Protein AF-M5BY09-F1 (afdb_monomer)

pLDDT: mean 77.98, std 22.62, range [31.11, 98.69]

Mean predicted aligned error: 14.7 Å

Organism: Thanatephorus cucumeris (strain AG1-IB / isolate 7/3/14) (NCBI:txid1108050)

Solvent-accessible surface area (backbone atoms only — not comparable to full-atom values): 16656 Å² total; per-residue (Å²): 132,62,50,70,50,80,45,70,55,70,49,70,45,96,88,66,53,72,44,70,52,94,62,71,46,76,49,60,74,53,75,84,47,70,49,70,59,79,53,77,88,23,33,33,96,58,65,48,65,62,33,48,25,41,36,30,42,46,90,91,46,27,32,39,36,52,62,81,47,34,84,64,46,60,51,42,36,29,39,60,40,47,76,51,67,80,39,71,65,81,53,58,68,46,25,57,54,35,24,34,34,35,38,76,88,45,42,35,59,76,61,46,68,53,63,65,85,56,66,60,80,84,71,39,60,63,34,73,43,50,34,41,28,27,70,55,94,61,61,45,72,60,54,39,54,70,64,62,67,57,58,77,72,49,67,73,45,27,31,34,37,39,29,38,16,83,54,61,49,72,40,37,56,70,80,54,50,80,83,68,62,91,93,56,82,77,76,80,81,74,74,58,85,79,51,53,72,66,58,41,50,50,56,50,45,68,74,67,50,82,79,76,72,75,74,78,75,78,77,77,80,74,82,75,84,76,86,84,84,84,89,82,92,81,89,89,80,92,80,88,82,90,81,91,89,85,79,90,86,78,84,84,85,82,80,88,73,91,86,90,84,90,134

Sequence (263 aa):
MAGSFKGILQKRSENGVEFSFDSSFEVSNVQVIKNKRLDSKYLDLSYSDDMYFYLYGTPEQQHIEHILVASKNVQLSSDQVSLDLTEGSISAEDLAQGVIVRMDRLRESVVLPVLPPHTPAFFSAGSEQKITVFRDPHAPERYGPGLTEAYASASAIASGTIKLGSMVYTDSVDLNTNPLPKGVERPKKRDVSRMSLAERLDAARANFGPQQRPPPKPLAKKSRVVDIEHHALMAPIVKTGFNVFLFAMVGLIALASVAYLPF

Secondary structure (DSSP, 8-state):
--EEEEE--EEE-TTS-EEE-SS-EEEEEE--S-----SGGGSBSS--SEEEEEEEE-SSSEEEEE---BSS--EEEESS-EEEEEEE---HHHHHH-EEEEEEEEEHHHHPSPPTTPPPTTSSTT-EEEEEEE---S-TT---SSHHHHHHTPPEEEEEEEE--S-EEEESSSTTSPPPPTTPPPPPPP-GGGS-HHHHHHHHHHTTS---PPPPPP--------------------------SSSSSSSSSSSSSS-----

Foldseek 3Di:
DWDKDKDWDWDADPVRDIDIDPDIDMDTNDDQLADEDPPQVLADPADFQWWKWWWADAPQWIKIWTDHRHPPDKTKIFTRKDWDWPDADADRVQRHNTWMKTQPVDTRRVCPPDQPPDDDPCRAAFHKTWIFIFRQPDDRYDTDDPRCVVVVVTDTRTTGMMTGHHDIDMDSDPSNDDDDDPPDDDDDDDPCVPDDPVVSVVVVVVSVDDPPDDPPDPPDPPPPPDDDDDDDDDDDDDDDDDDDDPDDPPPPPPPPPDDDDDD

Radius of gyration: 30.1 Å; Cα contacts (8 Å, |Δi|>4): 391; chains: 1; bounding box: 45×86×82 Å

Nearest PDB structures (foldseek):
  6ebn-assembly1_A  TM=8.082E-01  e=9.328E-15  Psilocybe cubensis

Structure (mmCIF, N/CA/C/O backbone):
data_AF-M5BY09-F1
#
_entry.id   AF-M5BY09-F1
#
loop_
_atom_site.group_PDB
_atom_site.id
_atom_site.type_symbol
_atom_site.label_atom_id
_atom_site.label_alt_id
_atom_site.label_comp_id
_atom_site.label_asym_id
_atom_site.label_entity_id
_atom_site.label_seq_id
_atom_site.pdbx_PDB_ins_code
_atom_site.Cartn_x
_atom_site.Cartn_y
_atom_site.Cartn_z
_atom_site.occupancy
_atom_site.B_iso_or_equiv
_atom_site.auth_seq_id
_atom_site.auth_comp_id
_atom_site.auth_asym_id
_atom_site.auth_atom_id
_atom_site.pdbx_PDB_model_num
ATOM 1 N N . MET A 1 1 ? -13.428 -22.533 -0.779 1.00 49.31 1 MET A N 1
ATOM 2 C CA . MET A 1 1 ? -12.290 -23.012 0.034 1.00 49.31 1 MET A CA 1
ATOM 3 C C . MET A 1 1 ? -11.229 -21.933 -0.008 1.00 49.31 1 MET A C 1
ATOM 5 O O . MET A 1 1 ? -10.919 -21.483 -1.104 1.00 49.31 1 MET A O 1
ATOM 9 N N . ALA A 1 2 ? -10.757 -21.463 1.145 1.00 75.38 2 ALA A N 1
ATOM 10 C CA . ALA A 1 2 ? -9.637 -20.526 1.190 1.00 75.38 2 ALA A CA 1
ATOM 11 C C . ALA A 1 2 ? -8.359 -21.233 0.705 1.00 75.38 2 ALA A C 1
ATOM 13 O O . ALA A 1 2 ? -8.206 -22.435 0.925 1.00 75.38 2 ALA A O 1
ATOM 14 N N . GLY A 1 3 ? -7.482 -20.514 0.003 1.00 90.00 3 GLY A N 1
ATOM 15 C CA . GLY A 1 3 ? -6.246 -21.090 -0.534 1.00 90.00 3 GLY A CA 1
ATOM 16 C C . GLY A 1 3 ? -5.237 -21.443 0.564 1.00 90.00 3 GLY A C 1
ATOM 17 O O . GLY A 1 3 ? -5.276 -20.864 1.653 1.00 90.00 3 GLY A O 1
ATOM 18 N N . SER A 1 4 ? -4.319 -22.368 0.264 1.00 94.50 4 SER A N 1
ATOM 19 C CA . SER A 1 4 ? -3.128 -22.628 1.080 1.00 94.50 4 SER A CA 1
ATOM 20 C C . SER A 1 4 ? -1.891 -22.906 0.221 1.00 94.50 4 SER A C 1
ATOM 22 O O . SER A 1 4 ? -2.003 -23.300 -0.943 1.00 94.50 4 SER A O 1
ATOM 24 N N . PHE A 1 5 ? -0.704 -22.652 0.774 1.00 94.50 5 PHE A N 1
ATOM 25 C CA . PHE A 1 5 ? 0.588 -22.963 0.156 1.00 94.50 5 PHE A CA 1
ATOM 26 C C . PHE A 1 5 ? 1.699 -23.086 1.209 1.00 94.50 5 PHE A C 1
ATOM 28 O O . PHE A 1 5 ? 1.593 -22.562 2.316 1.00 94.50 5 PHE A O 1
ATOM 35 N N . LYS A 1 6 ? 2.797 -23.769 0.864 1.00 94.75 6 LYS A N 1
ATOM 36 C CA . LYS A 1 6 ? 3.990 -23.856 1.722 1.00 94.75 6 LYS A CA 1
ATOM 37 C C . LYS A 1 6 ? 4.875 -22.622 1.552 1.00 94.75 6 LYS A C 1
ATOM 39 O O . LYS A 1 6 ? 5.134 -22.210 0.424 1.00 94.75 6 LYS A O 1
ATOM 44 N N . GLY A 1 7 ? 5.374 -22.084 2.659 1.00 92.00 7 GLY A N 1
ATOM 45 C CA . GLY A 1 7 ? 6.292 -20.950 2.710 1.00 92.00 7 GLY A CA 1
ATOM 46 C C . GLY A 1 7 ? 7.550 -21.245 3.529 1.00 92.00 7 GLY A C 1
ATOM 47 O O . GLY A 1 7 ? 7.610 -22.210 4.293 1.00 92.00 7 GLY A O 1
ATOM 48 N N . ILE A 1 8 ? 8.558 -20.391 3.358 1.00 91.25 8 ILE A N 1
ATOM 49 C CA . ILE A 1 8 ? 9.783 -20.345 4.166 1.00 91.25 8 ILE A CA 1
ATOM 50 C C . ILE A 1 8 ? 9.885 -18.929 4.718 1.00 91.25 8 ILE A C 1
ATOM 52 O O . ILE A 1 8 ? 9.663 -17.967 3.983 1.00 91.25 8 ILE A O 1
ATOM 56 N N . LEU A 1 9 ? 10.192 -18.796 6.008 1.00 89.12 9 LEU A N 1
ATOM 57 C CA . LEU A 1 9 ? 10.412 -17.489 6.611 1.00 89.12 9 LEU A CA 1
ATOM 58 C C . LEU A 1 9 ? 11.892 -17.136 6.484 1.00 89.12 9 LEU A C 1
ATOM 60 O O . LEU A 1 9 ? 12.762 -17.978 6.720 1.00 89.12 9 LEU A O 1
ATOM 64 N N . GLN A 1 10 ? 12.175 -15.886 6.141 1.00 88.38 10 GLN A N 1
ATOM 65 C CA . GLN A 1 10 ? 13.532 -15.366 6.062 1.00 88.38 10 GLN A CA 1
ATOM 66 C C . GLN A 1 10 ? 13.618 -14.080 6.875 1.00 88.38 10 GLN A C 1
ATOM 68 O O . GLN A 1 10 ? 12.726 -13.234 6.819 1.00 88.38 10 GLN A O 1
ATOM 73 N N . LYS A 1 11 ? 14.689 -13.935 7.655 1.00 84.75 11 LYS A N 1
ATOM 74 C CA . LYS A 1 11 ? 15.004 -12.707 8.383 1.00 84.75 11 LYS A CA 1
ATOM 75 C C . LYS A 1 11 ? 16.296 -12.135 7.841 1.00 84.75 11 LYS A C 1
ATOM 77 O O . LYS A 1 11 ? 17.342 -12.776 7.902 1.00 84.75 11 LYS A O 1
ATOM 82 N N . ARG A 1 12 ? 16.240 -10.891 7.381 1.00 79.81 12 ARG A N 1
ATOM 83 C CA . ARG A 1 12 ? 17.439 -10.124 7.064 1.00 79.81 12 ARG A CA 1
ATOM 84 C C . ARG A 1 12 ? 17.884 -9.339 8.293 1.00 79.81 12 ARG A C 1
ATOM 86 O O . ARG A 1 12 ? 17.089 -8.636 8.906 1.00 79.81 12 ARG A O 1
ATOM 93 N N . SER A 1 13 ? 19.144 -9.496 8.677 1.00 77.38 13 SER A N 1
ATOM 94 C CA . SER A 1 13 ? 19.783 -8.647 9.687 1.00 77.38 13 SER A CA 1
ATOM 95 C C . SER A 1 13 ? 20.059 -7.246 9.152 1.00 77.38 13 SER A C 1
ATOM 97 O O . SER A 1 13 ? 20.128 -7.033 7.942 1.00 77.38 13 SER A O 1
ATOM 99 N N . GLU A 1 14 ? 20.312 -6.314 10.068 1.00 72.31 14 GLU A N 1
ATOM 100 C CA . GLU A 1 14 ? 20.741 -4.944 9.756 1.00 72.31 14 GLU A CA 1
ATOM 101 C C . GLU A 1 14 ? 22.014 -4.911 8.893 1.00 72.31 14 GLU A C 1
ATOM 103 O O . GLU A 1 14 ? 22.135 -4.092 7.988 1.00 72.31 14 GLU A O 1
ATOM 108 N N . ASN A 1 15 ? 22.919 -5.878 9.085 1.00 73.56 15 ASN A N 1
ATOM 109 C CA . ASN A 1 15 ? 24.149 -6.022 8.296 1.00 73.56 15 ASN A CA 1
ATOM 110 C C . ASN A 1 15 ? 23.915 -6.643 6.906 1.00 73.56 15 ASN A C 1
ATOM 112 O O . ASN A 1 15 ? 24.863 -6.966 6.191 1.00 73.56 15 ASN A O 1
ATOM 116 N N . GLY A 1 16 ? 22.657 -6.873 6.528 1.00 69.31 16 GLY A N 1
ATOM 117 C CA . GLY A 1 16 ? 22.271 -7.410 5.231 1.00 69.31 16 GLY A CA 1
ATOM 118 C C . GLY A 1 16 ? 22.397 -8.927 5.095 1.00 69.31 16 GLY A C 1
ATOM 119 O O . GLY A 1 16 ? 22.038 -9.433 4.032 1.00 69.31 16 GLY A O 1
ATOM 120 N N . VAL A 1 17 ? 22.849 -9.639 6.136 1.00 77.50 17 VAL A N 1
ATOM 121 C CA . VAL A 1 17 ? 22.913 -11.111 6.172 1.00 77.50 17 VAL A CA 1
ATOM 122 C C . VAL A 1 17 ? 21.506 -11.675 6.316 1.00 77.50 17 VAL A C 1
ATOM 124 O O . VAL A 1 17 ? 20.758 -11.247 7.197 1.00 77.50 17 VAL A O 1
ATOM 127 N N . GLU A 1 18 ? 21.164 -12.626 5.457 1.00 81.94 18 GLU A N 1
ATOM 128 C CA . GLU A 1 18 ? 19.864 -13.281 5.406 1.00 81.94 18 GLU A CA 1
ATOM 129 C C . GLU A 1 18 ? 19.920 -14.648 6.094 1.00 81.94 18 GLU A C 1
ATOM 131 O O . GLU A 1 18 ? 20.786 -15.472 5.806 1.00 81.94 18 GLU A O 1
ATOM 136 N N . PHE A 1 19 ? 18.986 -14.876 7.011 1.00 81.00 19 PHE A N 1
ATOM 137 C CA . PHE A 1 19 ? 18.809 -16.124 7.738 1.00 81.00 19 PHE A CA 1
ATOM 138 C C . PHE A 1 19 ? 17.502 -16.758 7.281 1.00 81.00 19 PHE A C 1
ATOM 140 O O . PHE A 1 19 ? 16.449 -16.127 7.375 1.00 81.00 19 PHE A O 1
ATOM 147 N N . SER A 1 20 ? 17.559 -17.995 6.797 1.00 81.56 20 SER A N 1
ATOM 148 C CA . SER A 1 20 ? 16.353 -18.786 6.542 1.00 81.56 20 SER A CA 1
ATOM 149 C C . SER A 1 20 ? 16.044 -19.614 7.780 1.00 81.56 20 SER A C 1
ATOM 151 O O . SER A 1 20 ? 16.951 -20.187 8.380 1.00 81.56 20 SER A O 1
ATOM 153 N N . PHE A 1 21 ? 14.778 -19.656 8.183 1.00 80.69 21 PHE A N 1
ATOM 154 C CA . PHE A 1 21 ? 14.348 -20.569 9.235 1.00 80.69 21 PHE A CA 1
ATOM 155 C C . PHE A 1 21 ? 14.197 -21.968 8.622 1.00 80.69 21 PHE A C 1
ATOM 157 O O . PHE A 1 21 ? 13.524 -22.122 7.605 1.00 80.69 21 PHE A O 1
ATOM 164 N N . ASP A 1 22 ? 14.843 -22.972 9.222 1.00 68.56 22 ASP A N 1
ATOM 165 C CA . ASP A 1 22 ? 14.956 -24.331 8.657 1.00 68.56 22 ASP A CA 1
ATOM 166 C C . ASP A 1 22 ? 13.611 -25.068 8.511 1.00 68.56 22 ASP A C 1
ATOM 168 O O . ASP A 1 22 ? 13.513 -26.049 7.771 1.00 68.56 22 ASP A O 1
ATOM 172 N N . SER A 1 23 ? 12.551 -24.612 9.183 1.00 82.31 23 SER A N 1
ATOM 173 C CA . SER A 1 23 ? 11.214 -25.189 9.059 1.00 82.31 23 SER A CA 1
ATOM 174 C C . SER A 1 23 ? 10.352 -24.430 8.047 1.00 82.31 23 SER A C 1
ATOM 176 O O . SER A 1 23 ? 10.062 -23.242 8.190 1.00 82.31 23 SER A O 1
ATOM 178 N N . SER A 1 24 ? 9.865 -25.152 7.033 1.00 87.06 24 SER A N 1
ATOM 179 C CA . SER A 1 24 ? 8.761 -24.668 6.201 1.00 87.06 24 SER A CA 1
ATOM 180 C C . SER A 1 24 ? 7.479 -24.581 7.027 1.00 87.06 24 SER A C 1
ATOM 182 O O . SER A 1 24 ? 7.220 -25.467 7.844 1.00 87.06 24 SER A O 1
ATOM 184 N N . PHE A 1 25 ? 6.637 -23.593 6.749 1.00 91.06 25 PHE A N 1
ATOM 185 C CA . PHE A 1 25 ? 5.303 -23.474 7.337 1.00 91.06 25 PHE A CA 1
ATOM 186 C C . PHE A 1 25 ? 4.227 -23.491 6.249 1.00 91.06 25 PHE A C 1
ATOM 188 O O . PHE A 1 25 ? 4.513 -23.262 5.073 1.00 91.06 25 PHE A O 1
ATOM 195 N N . GLU A 1 26 ? 2.985 -23.790 6.625 1.00 94.06 26 GLU A N 1
ATOM 196 C CA . GLU A 1 26 ? 1.841 -23.684 5.720 1.00 94.06 26 GLU A CA 1
ATOM 197 C C . GLU A 1 26 ? 1.123 -22.352 5.946 1.00 94.06 26 GLU A C 1
ATOM 199 O O . GLU A 1 26 ? 0.661 -22.057 7.048 1.00 94.06 26 GLU A O 1
ATOM 204 N N . VAL A 1 27 ? 1.015 -21.554 4.887 1.00 94.19 27 VAL A N 1
ATOM 205 C CA . VAL A 1 27 ? 0.090 -20.424 4.823 1.00 94.19 27 VAL A CA 1
ATOM 206 C C . VAL A 1 27 ? -1.269 -20.994 4.452 1.00 94.19 27 VAL A C 1
ATOM 208 O O . VAL A 1 27 ? -1.407 -21.604 3.396 1.00 94.19 27 VAL A O 1
ATOM 211 N N . SER A 1 28 ? -2.271 -20.799 5.300 1.00 95.31 28 SER A N 1
ATOM 212 C CA . SER A 1 28 ? -3.636 -21.281 5.079 1.00 95.31 28 SER A CA 1
ATOM 213 C C . SER A 1 28 ? -4.652 -20.185 5.391 1.00 95.31 28 SER A C 1
ATOM 215 O O . SER A 1 28 ? -4.297 -19.128 5.909 1.00 95.31 28 SER A O 1
ATOM 217 N N . ASN A 1 29 ? -5.917 -20.424 5.035 1.00 95.06 29 ASN A N 1
ATOM 218 C CA . ASN A 1 29 ? -6.999 -19.451 5.189 1.00 95.06 29 ASN A CA 1
ATOM 219 C C . ASN A 1 29 ? -6.716 -18.107 4.485 1.00 95.06 29 ASN A C 1
ATOM 221 O O . ASN A 1 29 ? -7.027 -17.038 5.009 1.00 95.06 29 ASN A O 1
ATOM 225 N N . VAL A 1 30 ? -6.103 -18.163 3.297 1.00 94.38 30 VAL A N 1
ATOM 226 C CA . VAL A 1 30 ? -5.734 -16.961 2.540 1.00 94.38 30 VAL A CA 1
ATOM 227 C C . VAL A 1 30 ? -6.984 -16.183 2.138 1.00 94.38 30 VAL A C 1
ATOM 229 O O . VAL A 1 30 ? -7.865 -16.717 1.457 1.00 94.38 30 VAL A O 1
ATOM 232 N N . GLN A 1 31 ? -7.012 -14.906 2.517 1.00 92.75 31 GLN A N 1
ATOM 233 C CA . GLN A 1 31 ? -8.015 -13.933 2.101 1.00 92.75 31 GLN A CA 1
ATOM 234 C C . GLN A 1 31 ? -7.349 -12.860 1.244 1.00 92.75 31 GLN A C 1
ATOM 236 O O . GLN A 1 31 ? -6.340 -12.272 1.628 1.00 92.75 31 GLN A O 1
ATOM 241 N N . VAL A 1 32 ? -7.906 -12.628 0.059 1.00 93.56 32 VAL A N 1
ATOM 242 C CA . VAL A 1 32 ? -7.378 -11.644 -0.887 1.00 93.56 32 VAL A CA 1
ATOM 243 C C . VAL A 1 32 ? -8.024 -10.292 -0.598 1.00 93.56 32 VAL A C 1
ATOM 245 O O . VAL A 1 32 ? -9.192 -10.092 -0.918 1.00 93.56 32 VAL A O 1
ATOM 248 N N . ILE A 1 33 ? -7.258 -9.369 -0.012 1.00 95.50 33 ILE A N 1
ATOM 249 C CA . ILE A 1 33 ? -7.710 -7.989 0.242 1.00 95.50 33 ILE A CA 1
ATOM 250 C C . ILE A 1 33 ? -7.591 -7.161 -1.042 1.00 95.50 33 ILE A C 1
ATOM 252 O O . ILE A 1 33 ? -8.559 -6.550 -1.489 1.00 95.50 33 ILE A O 1
ATOM 256 N N . LYS A 1 34 ? -6.412 -7.186 -1.678 1.00 94.88 34 LYS A N 1
ATOM 257 C CA . LYS A 1 34 ? -6.140 -6.557 -2.976 1.00 94.88 34 LYS A CA 1
ATOM 258 C C . LYS A 1 34 ? -5.334 -7.519 -3.842 1.00 94.88 34 LYS A C 1
ATOM 260 O O . LYS A 1 34 ? -4.364 -8.114 -3.385 1.00 94.88 34 LYS A O 1
ATOM 265 N N . ASN A 1 35 ? -5.722 -7.647 -5.104 1.00 94.38 35 ASN A N 1
ATOM 266 C CA . ASN A 1 35 ? -4.964 -8.368 -6.118 1.00 94.38 35 ASN A CA 1
ATOM 267 C C . ASN A 1 35 ? -4.935 -7.470 -7.343 1.00 94.38 35 ASN A C 1
ATOM 269 O O . ASN A 1 35 ? -5.981 -7.211 -7.929 1.00 94.38 35 ASN A O 1
ATOM 273 N N . LYS A 1 36 ? -3.773 -6.906 -7.676 1.00 91.44 36 LYS A N 1
ATOM 274 C CA . LYS A 1 36 ? -3.635 -5.933 -8.764 1.00 91.44 36 LYS A CA 1
ATOM 275 C C . LYS A 1 36 ? -2.564 -6.394 -9.741 1.00 91.44 36 LYS A C 1
ATOM 277 O O . LYS A 1 36 ? -1.496 -6.855 -9.348 1.00 91.44 36 LYS A O 1
ATOM 282 N N . ARG A 1 37 ? -2.856 -6.271 -11.037 1.00 92.12 37 ARG A N 1
ATOM 283 C CA . ARG A 1 37 ? -1.896 -6.573 -12.101 1.00 92.12 37 ARG A CA 1
ATOM 284 C C . ARG A 1 37 ? -0.937 -5.402 -12.275 1.00 92.12 37 ARG A C 1
ATOM 286 O O . ARG A 1 37 ? -1.389 -4.275 -12.435 1.00 92.12 37 ARG A O 1
ATOM 293 N N . LEU A 1 38 ? 0.359 -5.702 -12.323 1.00 91.00 38 LEU A N 1
ATOM 294 C CA . LEU A 1 38 ? 1.428 -4.723 -12.558 1.00 91.00 38 LEU A CA 1
ATOM 295 C C . LEU A 1 38 ? 2.061 -4.856 -13.955 1.00 91.00 38 LEU A C 1
ATOM 297 O O . LEU A 1 38 ? 3.094 -4.253 -14.235 1.00 91.00 38 LEU A O 1
ATOM 301 N N . ASP A 1 39 ? 1.464 -5.659 -14.845 1.00 89.94 39 ASP A N 1
ATOM 302 C CA . ASP A 1 39 ? 1.898 -5.716 -16.242 1.00 89.94 39 ASP A CA 1
ATOM 303 C C . ASP A 1 39 ? 1.677 -4.354 -16.912 1.00 89.94 39 ASP A C 1
ATOM 305 O O . ASP A 1 39 ? 0.652 -3.712 -16.688 1.00 89.94 39 ASP A O 1
ATOM 309 N N . SER A 1 40 ? 2.575 -3.953 -17.815 1.00 88.94 40 SER A N 1
ATOM 310 C CA . SER A 1 40 ? 2.566 -2.617 -18.436 1.00 88.94 40 SER A CA 1
ATOM 311 C C . SER A 1 40 ? 1.241 -2.208 -19.090 1.00 88.94 40 SER A C 1
ATOM 313 O O . SER A 1 40 ? 0.935 -1.025 -19.144 1.00 88.94 40 SER A O 1
ATOM 315 N N . LYS A 1 41 ? 0.431 -3.165 -19.561 1.00 91.75 41 LYS A N 1
ATOM 316 C CA . LYS A 1 41 ? -0.899 -2.905 -20.145 1.00 91.75 41 LYS A CA 1
ATOM 317 C C . LYS A 1 41 ? -1.979 -2.501 -19.130 1.00 91.75 41 LYS A C 1
ATOM 319 O O . LYS A 1 41 ? -3.044 -2.064 -19.551 1.00 91.75 41 LYS A O 1
ATOM 324 N N . TYR A 1 42 ? -1.741 -2.720 -17.839 1.00 93.62 42 TYR A N 1
ATOM 325 C CA . TYR A 1 42 ? -2.652 -2.369 -16.745 1.00 93.62 42 TYR A CA 1
ATOM 326 C C . TYR A 1 42 ? -2.168 -1.154 -15.946 1.00 93.62 42 TYR A C 1
ATOM 328 O O . TYR A 1 42 ? -2.860 -0.735 -15.022 1.00 93.62 42 TYR A O 1
ATOM 336 N N . LEU A 1 43 ? -0.995 -0.613 -16.288 1.00 93.62 43 LEU A N 1
ATOM 337 C CA . LEU A 1 43 ? -0.451 0.589 -15.674 1.00 93.62 43 LEU A CA 1
ATOM 338 C C . LEU A 1 43 ? -0.968 1.839 -16.390 1.00 93.62 43 LEU A C 1
ATOM 340 O O . LEU A 1 43 ? -1.165 1.845 -17.608 1.00 93.62 43 LEU A O 1
ATOM 344 N N . ASP A 1 44 ? -1.137 2.902 -15.621 1.00 92.00 44 ASP A N 1
ATOM 345 C CA . ASP A 1 44 ? -1.429 4.240 -16.103 1.00 92.00 44 ASP A CA 1
ATOM 346 C C . ASP A 1 44 ? -0.225 4.823 -16.852 1.00 92.00 44 ASP A C 1
ATOM 348 O O . ASP A 1 44 ? 0.940 4.532 -16.560 1.00 92.00 44 ASP A O 1
ATOM 352 N N . LEU A 1 45 ? -0.517 5.664 -17.846 1.00 90.25 45 LEU A N 1
ATOM 353 C CA . LEU A 1 45 ? 0.506 6.312 -18.674 1.00 90.25 45 LEU A CA 1
ATOM 354 C C . LEU A 1 45 ? 1.266 7.415 -17.926 1.00 90.25 45 LEU A C 1
ATOM 356 O O . LEU A 1 45 ? 2.393 7.744 -18.294 1.00 90.25 45 LEU A O 1
ATOM 360 N N . SER A 1 46 ? 0.646 7.996 -16.904 1.00 90.00 46 SER A N 1
ATOM 361 C CA . SER A 1 46 ? 1.197 9.067 -16.081 1.00 90.00 46 SER A CA 1
ATOM 362 C C . SER A 1 46 ? 0.937 8.779 -14.611 1.00 90.00 46 SER A C 1
ATOM 364 O O . SER A 1 46 ? -0.063 8.150 -14.270 1.00 90.00 46 SER A O 1
ATOM 366 N N . TYR A 1 47 ? 1.817 9.275 -13.741 1.00 90.88 47 TYR A N 1
ATOM 367 C CA . TYR A 1 47 ? 1.560 9.243 -12.305 1.00 90.88 47 TYR A CA 1
ATOM 368 C C . TYR A 1 47 ? 0.295 10.019 -11.971 1.00 90.88 47 TYR A C 1
ATOM 370 O O . TYR A 1 47 ? -0.035 11.016 -12.622 1.00 90.88 47 TYR A O 1
ATOM 378 N N . SER A 1 48 ? -0.365 9.566 -10.913 1.00 89.62 48 SER A N 1
ATOM 379 C CA . SER A 1 48 ? -1.355 10.379 -10.239 1.00 89.62 48 SER A CA 1
ATOM 380 C C . SER A 1 48 ? -0.697 11.634 -9.676 1.00 89.62 48 SER A C 1
ATOM 382 O O . SER A 1 48 ? 0.494 11.694 -9.360 1.00 89.62 48 SER A O 1
ATOM 384 N N . ASP A 1 49 ? -1.515 12.660 -9.562 1.00 91.06 49 ASP A N 1
ATOM 385 C CA . ASP A 1 49 ? -1.163 13.888 -8.889 1.00 91.06 49 ASP A CA 1
ATOM 386 C C . ASP A 1 49 ? -1.048 13.658 -7.375 1.00 91.06 49 ASP A C 1
ATOM 388 O O . ASP A 1 49 ? -0.079 14.075 -6.743 1.00 91.06 49 ASP A O 1
ATOM 392 N N . ASP A 1 50 ? -2.006 12.926 -6.812 1.00 95.12 50 ASP A N 1
ATOM 393 C CA . ASP A 1 50 ? -2.049 12.521 -5.410 1.00 95.12 50 ASP A CA 1
ATOM 394 C C . ASP A 1 50 ? -1.363 11.167 -5.198 1.00 95.12 50 ASP A C 1
ATOM 396 O O . ASP A 1 50 ? -1.477 10.281 -6.045 1.00 95.12 50 ASP A O 1
ATOM 400 N N . MET A 1 51 ? -0.705 10.994 -4.047 1.00 95.50 51 MET A N 1
ATOM 401 C CA . MET A 1 51 ? -0.100 9.720 -3.649 1.00 95.50 51 MET A CA 1
ATOM 402 C C . MET A 1 51 ? -1.060 8.909 -2.771 1.00 95.50 51 MET A C 1
ATOM 404 O O . MET A 1 51 ? -1.431 9.346 -1.673 1.00 95.50 51 MET A O 1
ATOM 408 N N . TYR A 1 52 ? -1.440 7.722 -3.251 1.00 97.12 52 TYR A N 1
ATOM 409 C CA . TYR A 1 52 ? -2.426 6.859 -2.601 1.00 97.12 52 TYR A CA 1
ATOM 410 C C . TYR A 1 52 ? -1.816 5.576 -2.035 1.00 97.12 52 TYR A C 1
ATOM 412 O O . TYR A 1 52 ? -0.892 4.988 -2.593 1.00 97.12 52 TYR A O 1
ATOM 420 N N . PHE A 1 53 ? -2.399 5.101 -0.941 1.00 98.19 53 PHE A N 1
ATOM 421 C CA . PHE A 1 53 ? -2.010 3.888 -0.238 1.00 98.19 53 PHE A CA 1
ATOM 422 C C . PHE A 1 53 ? -3.243 3.043 0.077 1.00 98.19 53 PHE A C 1
ATOM 424 O O . PHE A 1 53 ? -4.319 3.580 0.330 1.00 98.19 53 PHE A O 1
ATOM 431 N N . TYR A 1 54 ? -3.086 1.726 0.112 1.00 98.38 54 TYR A N 1
ATOM 432 C CA . TYR A 1 54 ? -4.026 0.848 0.794 1.00 98.38 54 TYR A CA 1
ATOM 433 C C . TYR A 1 54 ? -3.735 0.870 2.291 1.00 98.38 54 TYR A C 1
ATOM 435 O O . TYR A 1 54 ? -2.580 0.727 2.683 1.00 98.38 54 TYR A O 1
ATOM 443 N N . LEU A 1 55 ? -4.773 0.995 3.113 1.00 98.69 55 LEU A N 1
ATOM 444 C CA . LEU A 1 55 ? -4.722 0.794 4.561 1.00 98.69 55 LEU A CA 1
ATOM 445 C C . LEU A 1 55 ? -5.649 -0.365 4.915 1.00 98.69 55 LEU A C 1
ATOM 447 O O . LEU A 1 55 ? -6.834 -0.329 4.584 1.00 98.69 55 LEU A O 1
ATOM 451 N N . TYR A 1 56 ? -5.115 -1.393 5.562 1.00 98.56 56 TYR A N 1
ATOM 452 C CA . TYR A 1 56 ? -5.840 -2.631 5.839 1.00 98.56 56 TYR A CA 1
ATOM 453 C C . TYR A 1 56 ? -5.404 -3.267 7.158 1.00 98.56 56 TYR A C 1
ATOM 455 O O . TYR A 1 56 ? -4.360 -2.921 7.709 1.00 98.56 56 TYR A O 1
ATOM 463 N N . GLY A 1 57 ? -6.191 -4.225 7.647 1.00 97.62 57 GLY A N 1
ATOM 464 C CA . GLY A 1 57 ? -5.870 -5.009 8.838 1.00 97.62 57 GLY A CA 1
ATOM 465 C C . GLY A 1 57 ? -7.053 -5.128 9.789 1.00 97.62 57 GLY A C 1
ATOM 466 O O . GLY A 1 57 ? -8.196 -5.264 9.356 1.00 97.62 57 GLY A O 1
ATOM 467 N N . THR A 1 58 ? -6.772 -5.085 11.087 1.00 97.38 58 THR A N 1
ATOM 468 C CA . THR A 1 58 ? -7.776 -5.038 12.157 1.00 97.38 58 THR A CA 1
ATOM 469 C C . THR A 1 58 ? -7.698 -3.694 12.883 1.00 97.38 58 THR A C 1
ATOM 471 O O . THR A 1 58 ? -6.709 -2.976 12.721 1.00 97.38 58 THR A O 1
ATOM 474 N N . PRO A 1 59 ? -8.696 -3.328 13.706 1.00 96.31 59 PRO A N 1
ATOM 475 C CA . PRO A 1 59 ? -8.611 -2.121 14.529 1.00 96.31 59 PRO A CA 1
ATOM 476 C C . PRO A 1 59 ? -7.336 -2.053 15.387 1.00 96.31 59 PRO A C 1
ATOM 478 O O . PRO A 1 59 ? -6.781 -0.972 15.573 1.00 96.31 59 PRO A O 1
ATOM 481 N N . GLU A 1 60 ? -6.839 -3.199 15.855 1.00 96.88 60 GLU A N 1
ATOM 482 C CA . GLU A 1 60 ? -5.642 -3.321 16.693 1.00 96.88 60 GLU A CA 1
ATOM 483 C C . GLU A 1 60 ? -4.336 -3.344 15.890 1.00 96.88 60 GLU A C 1
ATOM 485 O O . GLU A 1 60 ? -3.300 -2.945 16.416 1.00 96.88 60 GLU A O 1
ATOM 490 N N . GLN A 1 61 ? -4.363 -3.845 14.650 1.00 96.81 61 GLN A N 1
ATOM 491 C CA . GLN A 1 61 ? -3.174 -4.054 13.822 1.00 96.81 61 GLN A CA 1
ATOM 492 C C . GLN A 1 61 ? -3.429 -3.610 12.387 1.00 96.81 61 GLN A C 1
ATOM 494 O O . GLN A 1 61 ? -4.075 -4.308 11.605 1.00 96.81 61 GLN A O 1
ATOM 499 N N . GLN A 1 62 ? -2.892 -2.446 12.042 1.00 98.06 62 GLN A N 1
ATOM 500 C CA . GLN A 1 62 ? -3.129 -1.793 10.761 1.00 98.06 62 GLN A CA 1
ATOM 501 C C . GLN A 1 62 ? -1.829 -1.725 9.962 1.00 98.06 62 GLN A C 1
ATOM 503 O O . GLN A 1 62 ? -0.742 -1.550 10.518 1.00 98.06 62 GLN A O 1
ATOM 508 N N . HIS A 1 63 ? -1.937 -1.847 8.647 1.00 98.44 63 HIS A N 1
ATOM 509 C CA . HIS A 1 63 ? -0.813 -1.900 7.719 1.00 98.44 63 HIS A CA 1
ATOM 510 C C . HIS A 1 63 ? -1.084 -0.988 6.529 1.00 98.44 63 HIS A C 1
ATOM 512 O O . HIS A 1 63 ? -2.234 -0.841 6.110 1.00 98.44 63 HIS A O 1
ATOM 518 N N . ILE A 1 64 ? -0.028 -0.390 5.979 1.00 98.50 64 ILE A N 1
ATOM 519 C CA . ILE A 1 64 ? -0.129 0.510 4.829 1.00 98.50 64 ILE A CA 1
ATOM 520 C C . ILE A 1 64 ? 0.780 0.062 3.685 1.00 98.50 64 ILE A C 1
ATOM 522 O O . ILE A 1 64 ? 1.916 -0.364 3.908 1.00 98.50 64 ILE A O 1
ATOM 526 N N . GLU A 1 65 ? 0.291 0.189 2.452 1.00 98.06 65 GLU A N 1
ATOM 527 C CA . GLU A 1 65 ? 1.014 -0.196 1.239 1.00 98.06 65 GLU A CA 1
ATOM 528 C C . GLU A 1 65 ? 0.734 0.765 0.080 1.00 98.06 65 GLU A C 1
ATOM 530 O O . GLU A 1 65 ? -0.416 1.089 -0.205 1.00 98.06 65 GLU A O 1
ATOM 535 N N . HIS A 1 66 ? 1.783 1.241 -0.591 1.00 97.50 66 HIS A N 1
ATOM 536 C CA . HIS A 1 66 ? 1.665 2.182 -1.707 1.00 97.50 66 HIS A CA 1
ATOM 537 C C . HIS A 1 66 ? 0.955 1.563 -2.916 1.00 97.50 66 HIS A C 1
ATOM 539 O O . HIS A 1 66 ? 1.263 0.442 -3.327 1.00 97.50 66 HIS A O 1
ATOM 545 N N . ILE A 1 67 ? 0.016 2.301 -3.513 1.00 96.12 67 ILE A N 1
ATOM 546 C CA . ILE A 1 67 ? -0.717 1.843 -4.695 1.00 96.12 67 ILE A CA 1
ATOM 547 C C . ILE A 1 67 ? 0.136 2.073 -5.945 1.00 96.12 67 ILE A C 1
ATOM 549 O O . ILE A 1 67 ? 0.404 3.198 -6.345 1.00 96.12 67 ILE A O 1
ATOM 553 N N . LEU A 1 68 ? 0.517 0.985 -6.612 1.00 94.94 68 LEU A N 1
ATOM 554 C CA . LEU A 1 68 ? 1.400 1.019 -7.778 1.00 94.94 68 LEU A CA 1
ATOM 555 C C . LEU A 1 68 ? 0.595 1.119 -9.081 1.00 94.94 68 LEU A C 1
ATOM 557 O O . LEU A 1 68 ? 0.170 0.103 -9.632 1.00 94.94 68 LEU A O 1
ATOM 561 N N . VAL A 1 69 ? 0.375 2.341 -9.570 1.00 93.12 69 VAL A N 1
ATOM 562 C CA . VAL A 1 69 ? -0.445 2.592 -10.775 1.00 93.12 69 VAL A CA 1
ATOM 563 C C . VAL A 1 69 ? 0.360 2.892 -12.031 1.00 93.12 69 VAL A C 1
ATOM 565 O O . VAL A 1 69 ? -0.095 2.555 -13.113 1.00 93.12 69 VAL A O 1
ATOM 568 N N . ALA A 1 70 ? 1.566 3.448 -11.921 1.00 92.50 70 ALA A N 1
ATOM 569 C CA . ALA A 1 70 ? 2.413 3.788 -13.067 1.00 92.50 70 ALA A CA 1
ATOM 570 C C . ALA A 1 70 ? 3.859 3.306 -12.873 1.00 92.50 70 ALA A C 1
ATOM 572 O O . ALA A 1 70 ? 4.305 3.077 -11.747 1.00 92.50 70 ALA A O 1
ATOM 573 N N . SER A 1 71 ? 4.600 3.160 -13.977 1.00 89.69 71 SER A N 1
ATOM 574 C CA . SER A 1 71 ? 6.033 2.825 -13.981 1.00 89.69 71 SER A CA 1
ATOM 575 C C . SER A 1 71 ? 6.857 4.049 -14.389 1.00 89.69 71 SER A C 1
ATOM 577 O O . SER A 1 71 ? 6.495 4.746 -15.333 1.00 89.69 71 SER A O 1
ATOM 579 N N . LYS A 1 72 ? 7.990 4.358 -13.753 1.00 89.81 72 LYS A N 1
ATOM 580 C CA . LYS A 1 72 ? 8.711 3.678 -12.658 1.00 89.81 72 LYS A CA 1
ATOM 581 C C . LYS A 1 72 ? 8.149 4.048 -11.281 1.00 89.81 72 LYS A C 1
ATOM 583 O O . LYS A 1 72 ? 7.763 5.183 -11.067 1.00 89.81 72 LYS A O 1
ATOM 588 N N . ASN A 1 73 ? 8.178 3.140 -10.316 1.00 92.44 73 ASN A N 1
ATOM 589 C CA . ASN A 1 73 ? 7.581 3.368 -9.000 1.00 92.44 73 ASN A CA 1
ATOM 590 C C . ASN A 1 73 ? 8.523 3.016 -7.838 1.00 92.44 73 ASN A C 1
ATOM 592 O O . ASN A 1 73 ? 9.687 2.675 -8.035 1.00 92.44 73 ASN A O 1
ATOM 596 N N . VAL A 1 74 ? 8.037 3.127 -6.612 1.00 93.06 74 VAL A N 1
ATOM 597 C CA . VAL A 1 74 ? 8.714 2.699 -5.391 1.00 93.06 74 VAL A CA 1
ATOM 598 C C . VAL A 1 74 ? 7.720 1.903 -4.553 1.00 93.06 74 VAL A C 1
ATOM 600 O O . VAL A 1 74 ? 6.600 2.351 -4.302 1.00 93.06 74 VAL A O 1
ATOM 603 N N . GLN A 1 75 ? 8.117 0.704 -4.135 1.00 94.56 75 GLN A N 1
ATOM 604 C CA . GLN A 1 75 ? 7.365 -0.051 -3.146 1.00 94.56 75 GLN A CA 1
ATOM 605 C C . GLN A 1 75 ? 7.594 0.616 -1.798 1.00 94.56 75 GLN A C 1
ATOM 607 O O . GLN A 1 75 ? 8.743 0.803 -1.407 1.00 94.56 75 GLN A O 1
ATOM 612 N N . LEU A 1 76 ? 6.516 0.983 -1.113 1.00 96.44 76 LEU A N 1
ATOM 613 C CA . LEU A 1 76 ? 6.544 1.543 0.234 1.00 96.44 76 LEU A CA 1
ATOM 614 C C . LEU A 1 76 ? 5.513 0.783 1.058 1.00 96.44 76 LEU A C 1
ATOM 616 O O . LEU A 1 76 ? 4.323 0.806 0.735 1.00 96.44 76 LEU A O 1
ATOM 620 N N . SER A 1 77 ? 5.970 0.111 2.105 1.00 97.44 77 SER A N 1
ATOM 621 C CA . SER A 1 77 ? 5.107 -0.652 3.003 1.00 97.44 77 SER A CA 1
ATOM 622 C C . SER A 1 77 ? 5.521 -0.399 4.445 1.00 97.44 77 SER A C 1
ATOM 624 O O . SER A 1 77 ? 6.715 -0.324 4.740 1.00 97.44 77 SER A O 1
ATOM 626 N N . SER A 1 78 ? 4.552 -0.269 5.346 1.00 98.06 78 SER A N 1
ATOM 627 C CA . SER A 1 78 ? 4.825 -0.158 6.780 1.00 98.06 78 SER A CA 1
ATOM 628 C C . SER A 1 78 ? 3.831 -0.977 7.590 1.00 98.06 78 SER A C 1
ATOM 630 O O . SER A 1 78 ? 2.641 -1.040 7.263 1.00 98.06 78 SER A O 1
ATOM 632 N N . ASP A 1 79 ? 4.339 -1.634 8.628 1.00 97.12 79 ASP A N 1
ATOM 633 C CA . ASP A 1 79 ? 3.531 -2.375 9.586 1.00 97.12 79 ASP A CA 1
ATOM 634 C C . ASP A 1 79 ? 3.010 -1.484 10.721 1.00 97.12 79 ASP A C 1
ATOM 636 O O . ASP A 1 79 ? 3.491 -0.370 10.901 1.00 97.12 79 ASP A O 1
ATOM 640 N N . GLN A 1 80 ? 2.033 -1.994 11.480 1.00 97.75 80 GLN A N 1
ATOM 641 C CA . GLN A 1 80 ? 1.593 -1.461 12.779 1.00 97.75 80 GLN A CA 1
ATOM 642 C C . GLN A 1 80 ? 1.466 0.070 12.814 1.00 97.75 80 GLN A C 1
ATOM 644 O O . GLN A 1 80 ? 1.982 0.738 13.715 1.00 97.75 80 GLN A O 1
ATOM 649 N N . VAL A 1 81 ? 0.807 0.633 11.803 1.00 98.19 81 VAL A N 1
ATOM 650 C CA . VAL A 1 81 ? 0.600 2.080 11.723 1.00 98.19 81 VAL A CA 1
ATOM 651 C C . VAL A 1 81 ? -0.397 2.521 12.788 1.00 98.19 81 VAL A C 1
ATOM 653 O O . VAL A 1 81 ? -1.347 1.801 13.096 1.00 98.19 81 VAL A O 1
ATOM 656 N N . SER A 1 82 ? -0.205 3.718 13.340 1.00 97.94 82 SER A N 1
ATOM 657 C CA . SER A 1 82 ? -1.160 4.306 14.284 1.00 97.94 82 SER A CA 1
ATOM 658 C C . SER A 1 82 ? -1.874 5.494 13.658 1.00 97.94 82 SER A C 1
ATOM 660 O O . SER A 1 82 ? -1.230 6.3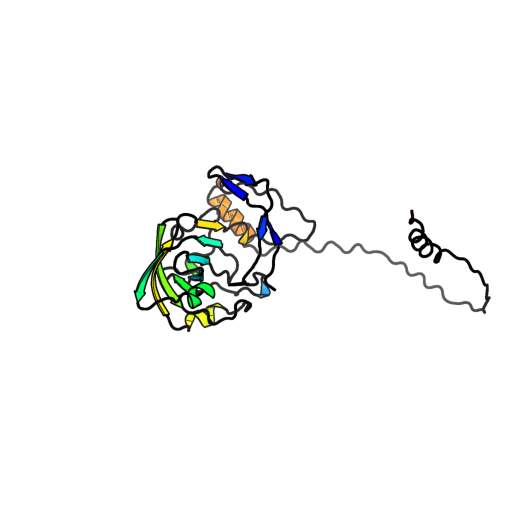56 13.054 1.00 97.94 82 SER A O 1
ATOM 662 N N . LEU A 1 83 ? -3.190 5.555 13.841 1.00 98.06 83 LEU A N 1
ATOM 663 C CA . LEU A 1 83 ? -4.035 6.633 13.341 1.00 98.06 83 LEU A CA 1
ATOM 664 C C . LEU A 1 83 ? -4.468 7.553 14.477 1.00 98.06 83 LEU A C 1
ATOM 666 O O . LEU A 1 83 ? -4.941 7.090 15.512 1.00 98.06 83 LEU A O 1
ATOM 670 N N . ASP A 1 84 ? -4.370 8.851 14.227 1.00 98.00 84 ASP A N 1
ATOM 671 C CA . ASP A 1 84 ? -5.008 9.900 15.015 1.00 98.00 84 ASP A CA 1
ATOM 672 C C . ASP A 1 84 ? -6.028 10.604 14.114 1.00 98.00 84 ASP A C 1
ATOM 674 O O . ASP A 1 84 ? -5.676 11.464 13.301 1.00 98.00 84 ASP A O 1
ATOM 678 N N . LEU A 1 85 ? -7.280 10.136 14.162 1.00 98.12 85 LEU A N 1
ATOM 679 C CA . LEU A 1 85 ? -8.363 10.620 13.307 1.00 98.12 85 LEU A CA 1
ATOM 680 C C . LEU A 1 85 ? -9.070 11.797 13.980 1.00 98.12 85 LEU A C 1
ATOM 682 O O . LEU A 1 85 ? -9.661 11.654 15.048 1.00 98.12 85 LEU A O 1
ATOM 686 N N . THR A 1 86 ? -9.040 12.954 13.326 1.00 97.25 86 THR A N 1
ATOM 687 C CA . THR A 1 86 ? -9.680 14.182 13.812 1.00 97.25 86 THR A CA 1
ATOM 688 C C . THR A 1 86 ? -11.127 14.308 13.350 1.00 97.25 86 THR A C 1
ATOM 690 O O . THR A 1 86 ? -11.922 14.991 13.992 1.00 97.25 86 THR A O 1
ATOM 693 N N . GLU A 1 87 ? -11.478 13.661 12.238 1.00 97.19 87 GLU A N 1
ATOM 694 C CA . GLU A 1 87 ? -12.831 13.651 11.687 1.00 97.19 87 GLU A CA 1
ATOM 695 C C . GLU A 1 87 ? -13.176 12.260 11.156 1.00 97.19 87 GLU A C 1
ATOM 697 O O . GLU A 1 87 ? -12.332 11.574 10.576 1.00 97.19 87 GLU A O 1
ATOM 702 N N . GLY A 1 88 ? -14.446 11.876 11.296 1.00 97.69 88 GLY A N 1
ATOM 703 C CA . GLY A 1 88 ? -14.943 10.594 10.812 1.00 97.69 88 GLY A CA 1
ATOM 704 C C . GLY A 1 88 ? -14.400 9.395 11.592 1.00 97.69 88 GLY A C 1
ATOM 705 O O . GLY A 1 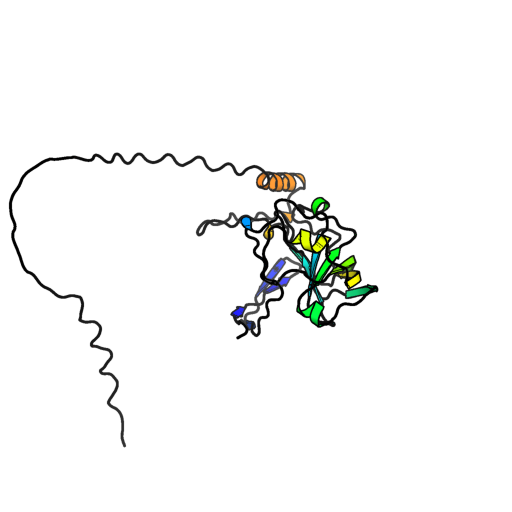88 ? -13.894 9.519 12.704 1.00 97.69 88 GLY A O 1
ATOM 706 N N . SER A 1 89 ? -14.571 8.202 11.026 1.00 97.44 89 SER A N 1
ATOM 707 C CA . SER A 1 89 ? -14.084 6.950 11.616 1.00 97.44 89 SER A CA 1
ATOM 708 C C . SER A 1 89 ? -13.938 5.878 10.540 1.00 97.44 89 SER A C 1
ATOM 710 O O . SER A 1 89 ? -14.549 5.975 9.474 1.00 97.44 89 SER A O 1
ATOM 712 N N . ILE A 1 90 ? -13.129 4.860 10.824 1.00 98.00 90 ILE A N 1
ATOM 713 C CA . ILE A 1 90 ? -12.931 3.699 9.955 1.00 98.00 90 ILE A CA 1
ATOM 714 C C . ILE A 1 90 ? -13.468 2.483 10.709 1.00 98.00 90 ILE A C 1
ATOM 716 O O . ILE A 1 90 ? -13.056 2.235 11.843 1.00 98.00 90 ILE A O 1
ATOM 720 N N . SER A 1 91 ? -14.409 1.752 10.113 1.00 98.06 91 SER A N 1
ATOM 721 C CA . SER A 1 91 ? -14.958 0.538 10.730 1.00 98.06 91 SER A CA 1
ATOM 722 C C . SER A 1 91 ? -13.997 -0.652 10.619 1.00 98.06 91 SER A C 1
ATOM 724 O O . SER A 1 91 ? -13.046 -0.640 9.833 1.00 98.06 91 SER A O 1
ATOM 726 N N . ALA A 1 92 ? -14.251 -1.712 11.390 1.00 98.25 92 ALA A N 1
ATOM 727 C CA . ALA A 1 92 ? -13.491 -2.956 11.269 1.00 98.25 92 ALA A CA 1
ATOM 728 C C . ALA A 1 92 ? -13.683 -3.595 9.883 1.00 98.25 92 ALA A C 1
ATOM 730 O O . ALA A 1 92 ? -12.740 -4.133 9.307 1.00 98.25 92 ALA A O 1
ATOM 731 N N . GLU A 1 93 ? -14.886 -3.485 9.319 1.00 97.94 93 GLU A N 1
ATOM 732 C CA . GLU A 1 93 ? -15.220 -3.949 7.975 1.00 97.94 93 GLU A CA 1
ATOM 733 C C . GLU A 1 93 ? -14.461 -3.161 6.903 1.00 97.94 93 GLU A C 1
ATOM 735 O O . GLU A 1 93 ? -13.942 -3.759 5.959 1.00 97.94 93 GLU A O 1
ATOM 740 N N . ASP A 1 94 ? -14.343 -1.839 7.070 1.00 98.00 94 ASP A N 1
ATOM 741 C CA . ASP A 1 94 ? -13.552 -0.984 6.180 1.00 98.00 94 ASP A CA 1
ATOM 742 C C . ASP A 1 94 ? -12.070 -1.428 6.181 1.00 98.00 94 ASP A C 1
ATOM 744 O O . ASP A 1 94 ? -11.478 -1.616 5.116 1.00 98.00 94 ASP A O 1
ATOM 748 N N . LEU A 1 95 ? -11.476 -1.673 7.359 1.00 98.06 95 LEU A N 1
ATOM 749 C CA . LEU A 1 95 ? -10.089 -2.159 7.480 1.00 98.06 95 LEU A CA 1
ATOM 750 C C . LEU A 1 95 ? -9.898 -3.571 6.907 1.00 98.06 95 LEU A C 1
ATOM 752 O O . LEU A 1 95 ? -8.886 -3.831 6.252 1.00 98.06 95 LEU A O 1
ATOM 756 N N . ALA A 1 96 ? -10.868 -4.466 7.102 1.00 97.31 96 ALA A N 1
ATOM 757 C CA . ALA A 1 96 ? -10.817 -5.826 6.571 1.00 97.31 96 ALA A CA 1
ATOM 758 C C . ALA A 1 96 ? -10.876 -5.857 5.031 1.00 97.31 96 ALA A C 1
ATOM 760 O O . ALA A 1 96 ? -10.254 -6.714 4.403 1.00 97.31 96 ALA A O 1
ATOM 761 N N . GLN A 1 97 ? -11.600 -4.919 4.410 1.00 96.88 97 GLN A N 1
ATOM 762 C CA . GLN A 1 97 ? -11.680 -4.776 2.947 1.00 96.88 97 GLN A CA 1
ATOM 763 C C . GLN A 1 97 ? -10.520 -3.969 2.344 1.00 96.88 97 GLN A C 1
ATOM 765 O O . GLN A 1 97 ? -10.254 -4.053 1.138 1.00 96.88 97 GLN A O 1
ATOM 770 N N . GLY A 1 98 ? -9.823 -3.196 3.173 1.00 97.94 98 GLY A N 1
ATOM 771 C CA . GLY A 1 98 ? -8.761 -2.290 2.770 1.00 97.94 98 GLY A CA 1
ATOM 772 C C . GLY A 1 98 ? -9.309 -0.999 2.160 1.00 97.94 98 GLY A C 1
ATOM 773 O O . GLY A 1 98 ? -9.839 -0.997 1.043 1.00 97.94 98 GLY A O 1
ATOM 774 N N . VAL A 1 99 ? -9.120 0.108 2.874 1.00 98.25 99 VAL A N 1
ATOM 775 C CA . VAL A 1 99 ? -9.481 1.464 2.437 1.00 98.25 99 VAL A CA 1
ATOM 776 C C . VAL A 1 99 ? -8.352 2.120 1.647 1.00 98.25 99 VAL A C 1
ATOM 778 O O . VAL A 1 99 ? -7.213 1.648 1.646 1.00 98.25 99 VAL A O 1
ATOM 781 N N . ILE A 1 100 ? -8.672 3.222 0.974 1.00 98.31 100 ILE A N 1
ATOM 782 C CA . ILE A 1 100 ? -7.706 4.075 0.284 1.00 98.31 100 ILE A CA 1
ATOM 783 C C . ILE A 1 100 ? -7.346 5.241 1.195 1.00 98.31 100 ILE A C 1
ATOM 785 O O . ILE A 1 100 ? -8.214 5.915 1.746 1.00 98.31 100 ILE A O 1
ATOM 789 N N . VAL A 1 101 ? -6.056 5.511 1.314 1.00 98.25 101 VAL A N 1
ATOM 790 C CA . VAL A 1 101 ? -5.502 6.639 2.052 1.00 98.25 101 VAL A CA 1
ATOM 791 C C . VAL A 1 101 ? -4.760 7.533 1.077 1.00 98.25 101 VAL A C 1
ATOM 793 O O . VAL A 1 101 ? -3.863 7.076 0.376 1.00 98.25 101 VAL A O 1
ATOM 796 N N . ARG A 1 102 ? -5.104 8.817 1.047 1.00 98.00 102 ARG A N 1
ATOM 797 C CA . ARG A 1 102 ? -4.309 9.847 0.376 1.00 98.00 102 ARG A CA 1
ATOM 798 C C . ARG A 1 102 ? -3.391 10.510 1.393 1.00 98.00 102 ARG A C 1
ATOM 800 O O . ARG A 1 102 ? -3.872 10.955 2.433 1.00 98.00 102 ARG A O 1
ATOM 807 N N . MET A 1 103 ? -2.104 10.639 1.077 1.00 96.94 103 MET A N 1
ATOM 808 C CA . MET A 1 103 ? -1.194 11.497 1.844 1.00 96.94 103 MET A CA 1
ATOM 809 C C . MET A 1 103 ? -1.302 12.944 1.347 1.00 96.94 103 MET A C 1
ATOM 811 O O . MET A 1 103 ? -0.783 13.291 0.291 1.00 96.94 103 MET A O 1
ATOM 815 N N . ASP A 1 104 ? -1.965 13.808 2.117 1.00 95.94 104 ASP A N 1
ATOM 816 C CA . ASP A 1 104 ? -2.439 15.126 1.656 1.00 95.94 104 ASP A CA 1
ATOM 817 C C . ASP A 1 104 ? -1.323 16.122 1.304 1.00 95.94 104 ASP A C 1
ATOM 819 O O . ASP A 1 104 ? -1.558 17.117 0.622 1.00 95.94 104 ASP A O 1
ATOM 823 N N . ARG A 1 105 ? -0.107 15.894 1.808 1.00 94.25 105 ARG A N 1
ATOM 824 C CA . ARG A 1 105 ? 1.053 16.774 1.586 1.00 94.25 105 ARG A CA 1
ATOM 825 C C . ARG A 1 105 ? 2.013 16.252 0.522 1.00 94.25 105 ARG A C 1
ATOM 827 O O . ARG A 1 105 ? 3.048 16.876 0.295 1.00 94.25 105 ARG A O 1
ATOM 834 N N . LEU A 1 106 ? 1.704 15.117 -0.100 1.00 93.19 106 LEU A N 1
ATOM 835 C CA . LEU A 1 106 ? 2.592 14.449 -1.040 1.00 93.19 106 LEU A CA 1
ATOM 836 C C . LEU A 1 106 ? 1.955 14.375 -2.418 1.00 93.19 106 LEU A C 1
ATOM 838 O O . LEU A 1 106 ? 0.803 13.981 -2.578 1.00 93.19 106 LEU A O 1
ATOM 842 N N . ARG A 1 107 ? 2.755 14.734 -3.419 1.00 93.31 107 ARG A N 1
ATOM 843 C CA . ARG A 1 107 ? 2.385 14.641 -4.826 1.00 93.31 107 ARG A CA 1
ATOM 844 C C . ARG A 1 107 ? 3.241 13.574 -5.477 1.00 93.31 107 ARG A C 1
ATOM 846 O O . ARG A 1 107 ? 4.467 13.703 -5.493 1.00 93.31 107 ARG A O 1
ATOM 853 N N . GLU A 1 108 ? 2.616 12.509 -5.968 1.00 93.19 108 GLU A N 1
ATOM 854 C CA . GLU A 1 108 ? 3.339 11.336 -6.476 1.00 93.19 108 GLU A CA 1
ATOM 855 C C . GLU A 1 108 ? 4.222 11.708 -7.669 1.00 93.19 108 GLU A C 1
ATOM 857 O O . GLU A 1 108 ? 5.402 11.363 -7.686 1.00 93.19 108 GLU A O 1
ATOM 862 N N . SER A 1 109 ? 3.708 12.536 -8.578 1.00 91.12 109 SER A N 1
ATOM 863 C CA . SER A 1 109 ? 4.447 13.091 -9.720 1.00 91.12 109 SER A CA 1
ATOM 864 C C . SER A 1 109 ? 5.686 13.925 -9.356 1.00 91.12 109 SER A C 1
ATOM 866 O O . SER A 1 109 ? 6.565 14.099 -10.198 1.00 91.12 109 SER A O 1
ATOM 868 N N . VAL A 1 110 ? 5.779 14.439 -8.123 1.00 90.38 110 VAL A N 1
ATOM 869 C CA . VAL A 1 110 ? 6.946 15.190 -7.619 1.00 90.38 110 VAL A CA 1
ATOM 870 C C . VAL A 1 110 ? 7.944 14.267 -6.922 1.00 90.38 110 VAL A C 1
ATOM 872 O O . VAL A 1 110 ? 9.152 14.488 -6.991 1.00 90.38 110 VAL A O 1
ATOM 875 N N . VAL A 1 111 ? 7.447 13.239 -6.233 1.00 90.19 111 VAL A N 1
ATOM 876 C CA . VAL A 1 111 ? 8.280 12.259 -5.523 1.00 90.19 111 VAL A CA 1
ATOM 877 C C . VAL A 1 111 ? 8.924 11.267 -6.492 1.00 90.19 111 VAL A C 1
ATOM 879 O O . VAL A 1 111 ? 10.061 10.842 -6.273 1.00 90.19 111 VAL A O 1
ATOM 882 N N . LEU A 1 112 ? 8.200 10.866 -7.538 1.00 90.44 112 LEU A N 1
ATOM 883 C CA . LEU A 1 112 ? 8.626 9.836 -8.477 1.00 90.44 112 LEU A CA 1
ATOM 884 C C . LEU A 1 112 ? 9.272 10.418 -9.741 1.00 90.44 112 LEU A C 1
ATOM 886 O O . LEU A 1 112 ? 8.839 11.451 -10.247 1.00 90.44 112 LEU A O 1
ATOM 890 N N . PRO A 1 113 ? 10.27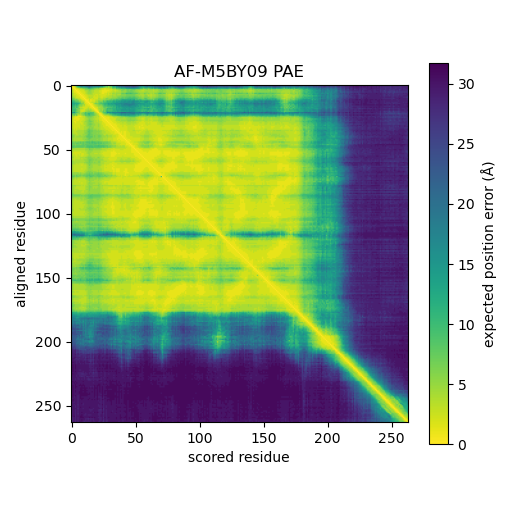5 9.721 -10.311 1.00 87.81 113 PRO A N 1
ATOM 891 C CA . PRO A 1 113 ? 10.846 8.454 -9.846 1.00 87.81 113 PRO A CA 1
ATOM 892 C C . PRO A 1 113 ? 11.848 8.638 -8.692 1.00 87.81 113 PRO A C 1
ATOM 894 O O . PRO A 1 113 ? 12.696 9.528 -8.727 1.00 87.81 113 PRO A O 1
ATOM 897 N N . VAL A 1 114 ? 11.828 7.729 -7.711 1.00 85.12 114 VAL A N 1
ATOM 898 C CA . VAL A 1 114 ? 12.853 7.692 -6.654 1.00 85.12 114 VAL A CA 1
ATOM 899 C C . VAL A 1 114 ? 14.157 7.136 -7.220 1.00 85.12 114 VAL A C 1
ATOM 901 O O . VAL A 1 114 ? 14.178 6.052 -7.806 1.00 85.12 114 VAL A O 1
ATOM 904 N N . LEU A 1 115 ? 15.260 7.860 -7.028 1.00 78.88 115 LEU A N 1
ATOM 905 C CA . LEU A 1 115 ? 16.583 7.378 -7.416 1.00 78.88 115 LEU A CA 1
ATOM 906 C C . LEU A 1 115 ? 17.090 6.340 -6.401 1.00 78.88 115 LEU A C 1
ATOM 908 O O . LEU A 1 115 ? 17.125 6.619 -5.204 1.00 78.88 115 LEU A O 1
ATOM 912 N N . PRO A 1 116 ? 17.539 5.156 -6.837 1.00 73.62 116 PRO A N 1
ATOM 913 C CA . PRO A 1 116 ? 18.175 4.202 -5.942 1.00 73.62 116 PRO A CA 1
ATOM 914 C C . PRO A 1 116 ? 19.468 4.716 -5.296 1.00 73.62 116 PRO A C 1
ATOM 916 O O . PRO A 1 116 ? 20.192 5.497 -5.919 1.00 73.62 116 PRO A O 1
ATOM 919 N N . PRO A 1 117 ? 19.831 4.226 -4.096 1.00 64.38 117 PRO A N 1
ATOM 920 C CA . PRO A 1 117 ? 19.095 3.323 -3.207 1.00 64.38 117 PRO A CA 1
ATOM 921 C C . PRO A 1 117 ? 18.276 4.106 -2.162 1.00 64.38 117 PRO A C 1
ATOM 923 O O . PRO A 1 117 ? 18.282 3.760 -0.984 1.00 64.38 117 PRO A O 1
ATOM 926 N N . HIS A 1 118 ? 17.663 5.228 -2.548 1.00 70.56 118 HIS A N 1
ATOM 927 C CA . HIS A 1 118 ? 17.051 6.126 -1.578 1.00 70.56 118 HIS A CA 1
ATOM 928 C C . HIS A 1 118 ? 15.666 5.636 -1.149 1.00 70.56 118 HIS A C 1
ATOM 930 O O . HIS A 1 118 ? 14.811 5.330 -1.978 1.00 70.56 118 HIS A O 1
ATOM 936 N N . THR A 1 119 ? 15.448 5.624 0.162 1.00 75.12 119 THR A N 1
ATOM 937 C CA . THR A 1 119 ? 14.121 5.649 0.775 1.00 75.12 119 THR A CA 1
ATOM 938 C C . THR A 1 119 ? 13.667 7.107 0.838 1.00 75.12 119 THR A C 1
ATOM 940 O O . THR A 1 119 ? 14.442 7.952 1.302 1.00 75.12 119 THR A O 1
ATOM 943 N N . PRO A 1 120 ? 12.452 7.453 0.381 1.00 87.56 120 PRO A N 1
ATOM 944 C CA . PRO A 1 120 ? 11.933 8.799 0.571 1.00 87.56 120 PRO A CA 1
ATOM 945 C C . PRO A 1 120 ? 11.878 9.154 2.060 1.00 87.56 120 PRO A C 1
ATOM 947 O O . PRO A 1 120 ? 11.349 8.388 2.859 1.00 87.56 120 PRO A O 1
ATOM 950 N N . ALA A 1 121 ? 12.403 10.321 2.446 1.00 88.75 121 ALA A N 1
ATOM 951 C CA . ALA A 1 121 ? 12.522 10.702 3.859 1.00 88.75 121 ALA A CA 1
ATOM 952 C C . ALA A 1 121 ? 11.167 10.751 4.595 1.00 88.75 121 ALA A C 1
ATOM 954 O O . ALA A 1 121 ? 11.102 10.470 5.792 1.00 88.75 121 ALA A O 1
ATOM 955 N N . PHE A 1 122 ? 10.087 11.061 3.867 1.00 92.00 122 PHE A N 1
ATOM 956 C CA . PHE A 1 122 ? 8.722 11.071 4.397 1.00 92.00 122 PHE A CA 1
ATOM 957 C C . PHE A 1 122 ? 8.202 9.675 4.766 1.00 92.00 122 PHE A C 1
ATOM 959 O O . PHE A 1 122 ? 7.202 9.579 5.467 1.00 92.00 122 PHE A O 1
ATOM 966 N N . PHE A 1 123 ? 8.848 8.610 4.284 1.00 95.00 123 PHE A N 1
ATOM 967 C CA . PHE A 1 123 ? 8.451 7.229 4.518 1.00 95.00 123 PHE A CA 1
ATOM 968 C C . PHE A 1 123 ? 9.521 6.519 5.352 1.00 95.00 123 PHE A C 1
ATOM 970 O O . PHE A 1 123 ? 10.245 5.647 4.877 1.00 95.00 123 PHE A O 1
ATOM 977 N N . SER A 1 124 ? 9.665 6.962 6.601 1.00 94.88 124 SER A N 1
ATOM 978 C CA . SER A 1 124 ? 10.611 6.419 7.582 1.00 94.88 124 SER A CA 1
ATOM 979 C C . SER A 1 124 ? 9.900 6.020 8.877 1.00 94.88 124 SER A C 1
ATOM 981 O O . SER A 1 124 ? 8.791 6.483 9.155 1.00 94.88 124 SER A O 1
ATOM 983 N N . ALA A 1 125 ? 10.510 5.128 9.662 1.00 96.31 125 ALA A N 1
ATOM 984 C CA . ALA A 1 125 ? 9.899 4.611 10.885 1.00 96.31 125 ALA A CA 1
ATOM 985 C C . ALA A 1 125 ? 9.503 5.748 11.843 1.00 96.31 125 ALA A C 1
ATOM 987 O O . ALA A 1 125 ? 10.299 6.649 12.111 1.00 96.31 125 ALA A O 1
ATOM 988 N N . GLY A 1 126 ? 8.266 5.718 12.345 1.00 97.19 126 GLY A N 1
ATOM 989 C CA . GLY A 1 126 ? 7.729 6.744 13.241 1.00 97.19 126 GLY A CA 1
ATOM 990 C C . GLY A 1 126 ? 7.416 8.096 12.593 1.00 97.19 126 GLY A C 1
ATOM 991 O O . GLY A 1 126 ? 6.983 8.998 13.309 1.00 97.19 126 GLY A O 1
ATOM 992 N N . SER A 1 127 ? 7.622 8.263 11.282 1.00 96.69 127 SER A N 1
ATOM 993 C CA . SER A 1 127 ? 7.238 9.492 10.578 1.00 96.69 127 SER A CA 1
ATOM 994 C C . SER A 1 127 ? 5.720 9.651 10.516 1.00 96.69 127 SER A C 1
ATOM 996 O O . SER A 1 127 ? 4.981 8.668 10.450 1.00 96.69 127 SER A O 1
ATOM 998 N N . GLU A 1 128 ? 5.264 10.902 10.541 1.00 97.69 128 GLU A N 1
ATOM 999 C CA . GLU A 1 128 ? 3.847 11.258 10.585 1.00 97.69 128 GLU A CA 1
ATOM 1000 C C . GLU A 1 128 ? 3.421 11.979 9.307 1.00 97.69 128 GLU A C 1
ATOM 1002 O O . GLU A 1 128 ? 4.096 12.901 8.842 1.00 97.69 128 GLU A O 1
ATOM 1007 N N . GLN A 1 129 ? 2.284 11.571 8.746 1.00 97.88 129 GLN A N 1
ATOM 1008 C CA . GLN A 1 129 ? 1.727 12.124 7.516 1.00 97.88 129 GLN A CA 1
ATOM 1009 C C . GLN A 1 129 ? 0.271 12.526 7.722 1.00 97.88 129 GLN A C 1
ATOM 1011 O O . GLN A 1 129 ? -0.516 11.780 8.301 1.00 97.88 129 GLN A O 1
ATOM 1016 N N . LYS A 1 130 ? -0.105 13.701 7.204 1.00 98.31 130 LYS A N 1
ATOM 1017 C CA . LYS A 1 130 ? -1.514 14.101 7.149 1.00 98.31 130 LYS A CA 1
ATOM 1018 C C . LYS A 1 130 ? -2.225 13.278 6.078 1.00 98.31 130 LYS A C 1
ATOM 1020 O O . LYS A 1 130 ? -1.720 13.183 4.955 1.00 98.31 130 LYS A O 1
ATOM 1025 N N . ILE A 1 131 ? -3.381 12.727 6.423 1.00 98.38 131 ILE A N 1
ATOM 1026 C CA . ILE A 1 131 ? -4.129 11.825 5.559 1.00 98.38 131 ILE A CA 1
ATOM 1027 C C . ILE A 1 131 ? -5.611 12.162 5.447 1.00 98.38 131 ILE A C 1
ATOM 1029 O O . ILE A 1 131 ? -6.248 12.638 6.390 1.00 98.38 131 ILE A O 1
ATOM 1033 N N . THR A 1 132 ? -6.161 11.788 4.296 1.00 98.44 132 THR A N 1
ATOM 1034 C CA . THR A 1 132 ? -7.599 11.652 4.069 1.00 98.44 132 THR A CA 1
ATOM 1035 C C . THR A 1 132 ? -7.902 10.216 3.643 1.00 98.44 132 THR A C 1
ATOM 1037 O O . THR A 1 132 ? -7.169 9.641 2.836 1.00 98.44 132 THR A O 1
ATOM 1040 N N . VAL A 1 133 ? -8.970 9.632 4.184 1.00 98.56 133 VAL A N 1
ATOM 1041 C CA . VAL A 1 133 ? -9.339 8.223 3.992 1.00 98.56 133 VAL A CA 1
ATOM 1042 C C . VAL A 1 133 ? -10.644 8.108 3.214 1.00 98.56 133 VAL A C 1
ATOM 1044 O O . VAL A 1 133 ? -11.607 8.827 3.486 1.00 98.56 133 VAL A O 1
ATOM 1047 N N . PHE A 1 134 ? -10.689 7.162 2.282 1.00 98.31 134 PHE A N 1
ATOM 1048 C CA . PHE A 1 134 ? -11.808 6.892 1.385 1.00 98.31 134 PHE A CA 1
ATOM 1049 C C . PHE A 1 134 ? -12.071 5.389 1.329 1.00 98.31 134 PHE A C 1
ATOM 1051 O O . PHE A 1 134 ? -11.140 4.586 1.394 1.00 98.31 134 PHE A O 1
ATOM 1058 N N . ARG A 1 135 ? -13.326 4.982 1.130 1.00 97.81 135 ARG A N 1
ATOM 1059 C CA . ARG A 1 135 ? -13.596 3.593 0.729 1.00 97.81 135 ARG A CA 1
ATOM 1060 C C . ARG A 1 135 ? -13.052 3.358 -0.674 1.00 97.81 135 ARG A C 1
ATOM 1062 O O . ARG A 1 135 ? -13.170 4.239 -1.523 1.00 97.81 135 ARG A O 1
ATOM 1069 N N . ASP A 1 136 ? -12.483 2.180 -0.914 1.00 96.19 136 ASP A N 1
ATOM 1070 C CA . ASP A 1 136 ? -12.078 1.788 -2.263 1.00 96.19 136 ASP A CA 1
ATOM 1071 C C . ASP A 1 136 ? -13.339 1.600 -3.128 1.00 96.19 136 ASP A C 1
ATOM 1073 O O . ASP A 1 136 ? -14.161 0.735 -2.812 1.00 96.19 136 ASP A O 1
ATOM 1077 N N . PRO A 1 137 ? -13.540 2.398 -4.194 1.00 95.25 137 PRO A N 1
ATOM 1078 C CA . PRO A 1 137 ? -14.688 2.241 -5.082 1.00 95.25 137 PRO A CA 1
ATOM 1079 C C . PRO A 1 137 ? -14.590 0.982 -5.954 1.00 95.25 137 PRO A C 1
ATOM 1081 O O . PRO A 1 137 ? -15.559 0.621 -6.627 1.00 95.25 137 PRO A O 1
ATOM 1084 N N . HIS A 1 138 ? -13.432 0.319 -5.985 1.00 94.44 138 HIS A N 1
ATOM 1085 C CA . HIS A 1 138 ? -13.172 -0.806 -6.865 1.00 94.44 138 HIS A CA 1
ATOM 1086 C C . HIS A 1 138 ? -13.245 -2.148 -6.142 1.00 94.44 138 HIS A C 1
ATOM 1088 O O . HIS A 1 138 ? -12.851 -2.306 -4.989 1.00 94.44 138 HIS A O 1
ATOM 1094 N N . ALA A 1 139 ? -13.652 -3.179 -6.884 1.00 92.50 139 ALA A N 1
ATOM 1095 C CA . ALA A 1 139 ? -13.510 -4.553 -6.424 1.00 92.50 139 ALA A CA 1
ATOM 1096 C C . ALA A 1 139 ? -12.019 -4.925 -6.224 1.00 92.50 139 ALA A C 1
ATOM 1098 O O . ALA A 1 139 ? -11.156 -4.427 -6.964 1.00 92.50 139 ALA A O 1
ATOM 1099 N N . PRO A 1 140 ? -11.695 -5.869 -5.316 1.00 91.56 140 PRO A N 1
ATOM 1100 C CA . PRO A 1 140 ? -10.322 -6.324 -5.071 1.00 91.56 140 PRO A CA 1
ATOM 1101 C C . PRO A 1 140 ? -9.541 -6.686 -6.341 1.00 91.56 140 PRO A C 1
ATOM 1103 O O . PRO A 1 140 ? -8.384 -6.297 -6.471 1.00 91.56 140 PRO A O 1
ATOM 1106 N N . GLU A 1 141 ? -10.209 -7.320 -7.309 1.00 91.81 141 GLU A N 1
ATOM 1107 C CA . GLU A 1 141 ? -9.656 -7.811 -8.584 1.00 91.81 141 GLU A CA 1
ATOM 1108 C C . GLU A 1 141 ? -9.729 -6.797 -9.742 1.00 91.81 141 GLU A C 1
ATOM 1110 O O . GLU A 1 141 ? -9.365 -7.103 -10.877 1.00 91.81 141 GLU A O 1
ATOM 1115 N N . ARG A 1 142 ? -10.235 -5.578 -9.515 1.00 92.25 142 ARG A N 1
ATOM 1116 C CA . ARG A 1 142 ? -10.242 -4.542 -10.558 1.00 92.25 142 ARG A CA 1
ATOM 1117 C C . ARG A 1 142 ? -8.811 -4.085 -10.823 1.00 92.25 142 ARG A C 1
ATOM 1119 O O . ARG A 1 142 ? -8.161 -3.547 -9.930 1.00 92.25 142 ARG A O 1
ATOM 1126 N N . TYR A 1 143 ? -8.348 -4.263 -12.051 1.00 91.50 143 TYR A N 1
ATOM 1127 C CA . TYR A 1 143 ? -7.040 -3.796 -12.505 1.00 91.50 143 TYR A CA 1
ATOM 1128 C C . TYR A 1 143 ? -7.168 -2.471 -13.267 1.00 91.50 143 TYR A C 1
ATOM 1130 O O . TYR A 1 143 ? -8.264 -2.121 -13.716 1.00 91.50 143 TYR A O 1
ATOM 1138 N N . GLY A 1 144 ? -6.053 -1.752 -13.403 1.00 90.44 144 GLY A N 1
ATOM 1139 C CA . GLY A 1 144 ? -5.981 -0.541 -14.215 1.00 90.44 144 GLY A CA 1
ATOM 1140 C C . GLY A 1 144 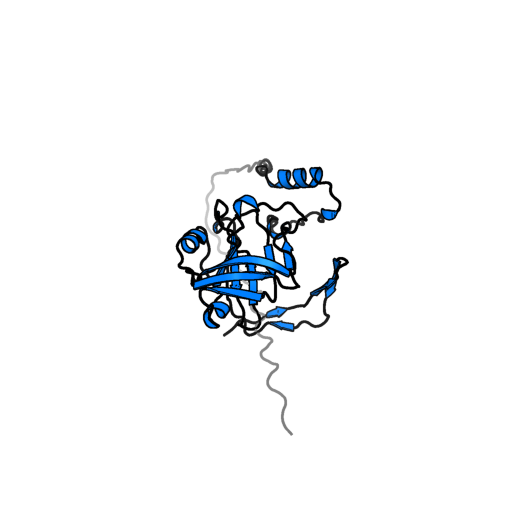? -6.013 -0.816 -15.727 1.00 90.44 144 GLY A C 1
ATOM 1141 O O . GLY A 1 144 ? -6.234 -1.958 -16.148 1.00 90.44 144 GLY A O 1
ATOM 1142 N N . PRO A 1 145 ? -5.792 0.213 -16.560 1.00 93.31 145 PRO A N 1
ATOM 1143 C CA . PRO A 1 145 ? -5.557 1.604 -16.162 1.00 93.31 145 PRO A CA 1
ATOM 1144 C C . PRO A 1 145 ? -6.827 2.299 -15.627 1.00 93.31 145 PRO A C 1
ATOM 1146 O O . PRO A 1 145 ? -7.932 1.751 -15.704 1.00 93.31 145 PRO A O 1
ATOM 1149 N N . GLY A 1 146 ? -6.665 3.502 -15.079 1.00 90.81 146 GLY A N 1
ATOM 1150 C CA . GLY A 1 146 ? -7.734 4.398 -14.632 1.00 90.81 146 GLY A CA 1
ATOM 1151 C C . GLY A 1 146 ? -8.232 4.123 -13.214 1.00 90.81 146 GLY A C 1
ATOM 1152 O O . GLY A 1 146 ? -9.402 4.356 -12.917 1.00 90.81 146 GLY A O 1
ATOM 1153 N N . LEU A 1 147 ? -7.389 3.579 -12.328 1.00 90.31 147 LEU A N 1
ATOM 1154 C CA . LEU A 1 147 ? -7.812 3.313 -10.946 1.00 90.31 147 LEU A CA 1
ATOM 1155 C C . LEU A 1 147 ? -8.001 4.610 -10.147 1.00 90.31 147 LEU A C 1
ATOM 1157 O O . LEU A 1 147 ? -8.954 4.717 -9.375 1.00 90.31 147 LEU A O 1
ATOM 1161 N N . THR A 1 148 ? -7.123 5.593 -10.353 1.00 90.88 148 THR A N 1
ATOM 1162 C CA . THR A 1 148 ? -7.035 6.812 -9.532 1.00 90.88 148 THR A CA 1
ATOM 1163 C C . THR A 1 148 ? -8.112 7.849 -9.833 1.00 90.88 148 THR A C 1
ATOM 1165 O O . THR A 1 148 ? -8.489 8.603 -8.938 1.00 90.88 148 THR A O 1
ATOM 1168 N N . GLU A 1 149 ? -8.692 7.842 -11.036 1.00 89.38 149 GLU A N 1
ATOM 1169 C CA . GLU A 1 149 ? -9.790 8.745 -11.420 1.00 89.38 149 GLU A CA 1
ATOM 1170 C C . GLU A 1 149 ? -11.000 8.613 -10.478 1.00 89.38 149 GLU A C 1
ATOM 1172 O O . GLU A 1 149 ? -11.607 9.603 -10.061 1.00 89.38 149 GLU A O 1
ATOM 1177 N N . ALA A 1 150 ? -11.318 7.378 -10.081 1.00 89.06 150 ALA A N 1
ATOM 1178 C CA . ALA A 1 150 ? -12.393 7.108 -9.134 1.00 89.06 150 ALA A CA 1
ATOM 1179 C C . ALA A 1 150 ? -12.026 7.511 -7.695 1.00 89.06 150 ALA A C 1
ATOM 1181 O O . ALA A 1 150 ? -12.909 7.869 -6.920 1.00 89.06 150 ALA A O 1
ATOM 1182 N N . TYR A 1 151 ? -10.740 7.491 -7.327 1.00 90.75 151 TYR A N 1
ATOM 1183 C CA . TYR A 1 151 ? -10.295 7.917 -5.994 1.00 90.75 151 TYR A CA 1
ATOM 1184 C C . TYR A 1 151 ? -10.433 9.429 -5.823 1.00 90.75 151 TYR A C 1
ATOM 1186 O O . TYR A 1 151 ? -10.896 9.887 -4.783 1.00 90.75 151 TYR A O 1
ATOM 1194 N N . ALA A 1 152 ? -10.101 10.201 -6.862 1.00 82.44 152 ALA A N 1
ATOM 1195 C CA . ALA A 1 152 ? -10.189 11.660 -6.842 1.00 82.44 152 ALA A CA 1
ATOM 1196 C C . ALA A 1 152 ? -11.622 12.186 -6.629 1.00 82.44 152 ALA A C 1
ATOM 1198 O O . ALA A 1 152 ? -11.807 13.294 -6.132 1.00 82.44 152 ALA A O 1
ATOM 1199 N N . SER A 1 153 ? -12.632 11.391 -6.995 1.00 87.00 153 SER A N 1
ATOM 1200 C CA . SER A 1 153 ? -14.055 11.720 -6.835 1.00 87.00 153 SER A CA 1
ATOM 1201 C C . SER A 1 153 ? -14.723 11.023 -5.643 1.00 87.00 153 SER A C 1
ATOM 1203 O O . SER A 1 153 ? -15.904 11.261 -5.376 1.00 87.00 153 SER A O 1
ATOM 1205 N N . ALA A 1 154 ? -13.994 10.182 -4.903 1.00 92.69 154 ALA A N 1
ATOM 1206 C CA . ALA A 1 154 ? -14.533 9.469 -3.753 1.00 92.69 154 ALA A CA 1
ATOM 1207 C C . ALA A 1 154 ? -14.810 10.420 -2.577 1.00 92.69 154 ALA A C 1
ATOM 1209 O O . ALA A 1 154 ? -14.066 11.363 -2.308 1.00 92.69 154 ALA A O 1
ATOM 1210 N N . SER A 1 155 ? -15.886 10.152 -1.835 1.00 95.31 155 SER A N 1
ATOM 1211 C CA . SER A 1 155 ? -16.194 10.893 -0.608 1.00 95.31 155 SER A CA 1
ATOM 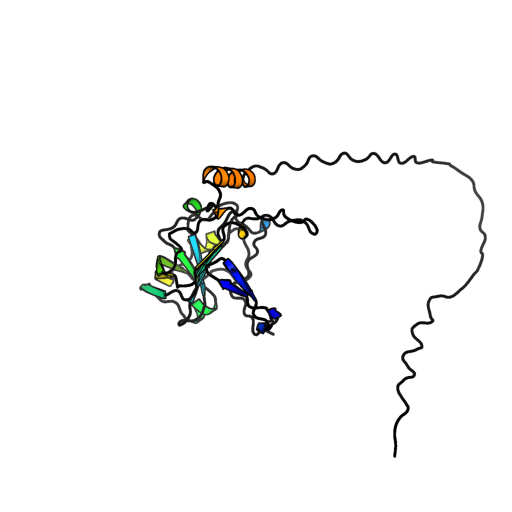1212 C C . SER A 1 155 ? -15.328 10.404 0.549 1.00 95.31 155 SER A C 1
ATOM 1214 O O . SER A 1 155 ? -15.223 9.198 0.788 1.00 95.31 155 SER A O 1
ATOM 1216 N N . ALA A 1 156 ? -14.718 11.345 1.269 1.00 97.56 156 ALA A N 1
ATOM 1217 C CA . ALA A 1 156 ? -13.919 11.035 2.445 1.00 97.56 156 ALA A CA 1
ATOM 1218 C C . ALA A 1 156 ? -14.796 10.447 3.560 1.00 97.56 156 ALA A C 1
ATOM 1220 O O . ALA A 1 156 ? -15.909 10.916 3.800 1.00 97.56 156 ALA A O 1
ATOM 1221 N N . ILE A 1 157 ? -14.276 9.431 4.248 1.00 98.38 157 ILE A N 1
ATOM 1222 C CA . ILE A 1 157 ? -14.917 8.816 5.420 1.00 98.38 157 ILE A CA 1
ATOM 1223 C C . ILE A 1 157 ? -14.225 9.191 6.731 1.00 98.38 157 ILE A C 1
ATOM 1225 O O . ILE A 1 157 ? -14.853 9.127 7.786 1.00 98.38 157 ILE A O 1
ATOM 1229 N N . ALA A 1 158 ? -12.949 9.580 6.666 1.00 98.44 158 ALA A N 1
ATOM 1230 C CA . ALA A 1 158 ? -12.175 10.049 7.806 1.00 98.44 158 ALA A CA 1
ATOM 1231 C C . ALA A 1 158 ? -10.999 10.932 7.360 1.00 98.44 158 ALA A C 1
ATOM 1233 O O . ALA A 1 158 ? -10.543 10.851 6.215 1.00 98.44 158 ALA A O 1
ATOM 1234 N N . SER A 1 159 ? -10.487 11.750 8.274 1.00 98.56 159 SER A N 1
ATOM 1235 C CA . SER A 1 159 ? -9.277 12.554 8.084 1.00 98.56 159 SER A CA 1
ATOM 1236 C C . SER A 1 159 ? -8.470 12.620 9.382 1.00 98.56 159 SER A C 1
ATOM 1238 O O . SER A 1 159 ? -9.017 12.464 10.476 1.00 98.56 159 SER A O 1
ATOM 1240 N N . GLY A 1 160 ? -7.155 12.811 9.273 1.00 98.44 160 GLY A N 1
ATOM 1241 C CA . GLY A 1 160 ? -6.284 12.864 10.445 1.00 98.44 160 GLY A CA 1
ATOM 1242 C C . GLY A 1 160 ? -4.804 12.731 10.116 1.00 98.44 160 GLY A C 1
ATOM 1243 O O . GLY A 1 160 ? -4.342 13.171 9.060 1.00 98.44 160 GLY A O 1
ATOM 1244 N N . THR A 1 161 ? -4.066 12.106 11.026 1.00 98.56 161 THR A N 1
ATOM 1245 C CA . THR A 1 161 ? -2.637 11.813 10.883 1.00 98.56 161 THR A CA 1
ATOM 1246 C C . THR A 1 161 ? -2.404 10.310 10.975 1.00 98.56 161 THR A C 1
ATOM 1248 O O . THR A 1 161 ? -2.996 9.628 11.810 1.00 98.56 161 THR A O 1
ATOM 1251 N N . ILE A 1 162 ? -1.522 9.790 10.127 1.00 98.44 162 ILE A N 1
ATOM 1252 C CA . ILE A 1 162 ? -0.977 8.438 10.242 1.00 98.44 162 ILE A CA 1
ATOM 1253 C C . ILE A 1 162 ? 0.478 8.519 10.672 1.00 98.44 162 ILE A C 1
ATOM 1255 O O . ILE A 1 162 ? 1.243 9.318 10.132 1.00 98.44 162 ILE A O 1
ATOM 1259 N N . LYS A 1 163 ? 0.868 7.661 11.606 1.00 98.50 163 LYS A N 1
ATOM 1260 C CA . LYS A 1 163 ? 2.259 7.442 11.983 1.00 98.50 163 LYS A CA 1
ATOM 1261 C C . LYS A 1 163 ? 2.704 6.067 11.513 1.00 98.50 163 LYS A C 1
ATOM 1263 O O . LYS A 1 163 ? 2.029 5.075 11.788 1.00 98.50 163 LYS A O 1
ATOM 1268 N N . LEU A 1 164 ? 3.831 6.015 10.812 1.00 98.31 164 LEU A N 1
ATOM 1269 C CA . LEU A 1 164 ? 4.403 4.760 10.329 1.00 98.31 164 LEU A CA 1
ATOM 1270 C C . LEU A 1 164 ? 4.974 3.939 11.490 1.00 98.31 164 LEU A C 1
ATOM 1272 O O . LEU A 1 164 ? 5.539 4.504 12.433 1.00 98.31 164 LEU A O 1
ATOM 1276 N N . GLY A 1 165 ? 4.844 2.615 11.411 1.00 97.62 165 GLY A N 1
ATOM 1277 C CA . GLY A 1 165 ? 5.377 1.706 12.419 1.00 97.62 165 GLY A CA 1
ATOM 1278 C C . GLY A 1 165 ? 6.896 1.580 12.372 1.00 97.62 165 GLY A C 1
ATOM 1279 O O . GLY A 1 165 ? 7.611 2.382 11.763 1.00 97.62 165 GLY A O 1
ATOM 1280 N N . SER A 1 166 ? 7.409 0.569 13.069 1.00 95.38 166 SER A N 1
ATOM 1281 C CA . SER A 1 166 ? 8.850 0.347 13.192 1.00 95.38 166 SER A CA 1
ATOM 1282 C C . SER A 1 166 ? 9.437 -0.403 11.999 1.00 95.38 166 SER A C 1
ATOM 1284 O O . SER A 1 166 ? 10.603 -0.174 11.668 1.00 95.38 166 SER A O 1
ATOM 1286 N N . MET A 1 167 ? 8.660 -1.257 11.322 1.00 93.12 167 MET A N 1
ATOM 1287 C CA . MET A 1 167 ? 9.095 -1.940 10.108 1.00 93.12 167 MET A CA 1
ATOM 1288 C C . MET A 1 167 ? 8.605 -1.169 8.891 1.00 93.12 167 MET A C 1
ATOM 1290 O O . MET A 1 167 ? 7.422 -1.151 8.549 1.00 93.12 167 MET A O 1
ATOM 1294 N N . VAL A 1 168 ? 9.559 -0.541 8.213 1.00 93.75 168 VAL A N 1
ATOM 1295 C CA . VAL A 1 168 ? 9.344 0.143 6.943 1.00 93.75 168 VAL A CA 1
ATOM 1296 C C . VAL A 1 168 ? 10.146 -0.582 5.872 1.00 93.75 168 VAL A C 1
ATOM 1298 O O . VAL A 1 168 ? 11.365 -0.715 5.979 1.00 93.75 168 VAL A O 1
ATOM 1301 N N . TYR A 1 169 ? 9.458 -1.053 4.838 1.00 92.31 169 TYR A N 1
ATOM 1302 C CA . TYR A 1 169 ? 10.073 -1.655 3.664 1.00 92.31 169 TYR A CA 1
ATOM 1303 C C . TYR A 1 169 ? 9.987 -0.701 2.480 1.00 92.31 169 TYR A C 1
ATOM 1305 O O . TYR A 1 169 ? 8.908 -0.192 2.166 1.00 92.31 169 TYR A O 1
ATOM 1313 N N . THR A 1 170 ? 11.123 -0.493 1.809 1.00 91.38 170 THR A N 1
ATOM 1314 C CA . THR A 1 170 ? 11.185 0.322 0.596 1.00 91.38 170 THR A CA 1
ATOM 1315 C C . THR A 1 170 ? 12.037 -0.306 -0.492 1.00 91.38 170 THR A C 1
ATOM 1317 O O . THR A 1 170 ? 13.191 -0.653 -0.236 1.00 91.38 170 THR A O 1
ATOM 1320 N N . ASP A 1 171 ? 11.517 -0.349 -1.717 1.00 88.94 171 ASP A N 1
ATOM 1321 C CA . ASP A 1 171 ? 12.267 -0.796 -2.891 1.00 88.94 171 ASP A CA 1
ATOM 1322 C C . ASP A 1 171 ? 11.962 0.059 -4.130 1.00 88.94 171 ASP A C 1
ATOM 1324 O O . ASP A 1 171 ? 10.839 0.106 -4.625 1.00 88.94 171 ASP A O 1
ATOM 1328 N N . SER A 1 172 ? 12.990 0.734 -4.647 1.00 88.50 172 SER A N 1
ATOM 1329 C CA . SER A 1 172 ? 12.961 1.492 -5.908 1.00 88.50 172 SER A CA 1
ATOM 1330 C C . SER A 1 172 ? 13.813 0.850 -7.010 1.00 88.50 172 SER A C 1
ATOM 1332 O O . SER A 1 172 ? 13.922 1.395 -8.112 1.00 88.50 172 SER A O 1
ATOM 1334 N N . VAL A 1 173 ? 14.437 -0.299 -6.741 1.00 84.31 173 VAL A N 1
ATOM 1335 C CA . VAL A 1 173 ? 15.355 -0.975 -7.666 1.00 84.31 173 VAL A CA 1
ATOM 1336 C C . VAL A 1 173 ? 14.675 -2.165 -8.316 1.00 84.31 173 VAL A C 1
ATOM 1338 O O . VAL A 1 173 ? 14.583 -2.223 -9.547 1.00 84.31 173 VAL A O 1
ATOM 1341 N N . ASP A 1 174 ? 14.206 -3.117 -7.515 1.00 83.19 174 ASP A N 1
ATOM 1342 C CA . ASP A 1 174 ? 13.784 -4.418 -8.032 1.00 83.19 174 ASP A CA 1
ATOM 1343 C C . ASP A 1 174 ? 12.410 -4.314 -8.673 1.00 83.19 174 ASP A C 1
ATOM 1345 O O . ASP A 1 174 ? 12.228 -4.807 -9.789 1.00 83.19 174 ASP A O 1
ATOM 1349 N N . LEU A 1 175 ? 11.514 -3.534 -8.067 1.00 86.56 175 LEU A N 1
ATOM 1350 C CA . LEU A 1 175 ? 10.220 -3.170 -8.641 1.00 86.56 175 LEU A CA 1
ATOM 1351 C C . LEU A 1 175 ? 10.324 -2.567 -10.055 1.00 86.56 175 LEU A C 1
ATOM 1353 O O . LEU A 1 175 ? 9.484 -2.825 -10.913 1.00 86.56 175 LEU A O 1
ATOM 1357 N N . ASN A 1 176 ? 11.365 -1.775 -10.319 1.00 86.31 176 ASN A N 1
ATOM 1358 C CA . ASN A 1 176 ? 11.551 -1.069 -11.594 1.00 86.31 176 ASN A CA 1
ATOM 1359 C C . ASN A 1 176 ? 12.337 -1.862 -12.636 1.00 86.31 176 ASN A C 1
ATOM 1361 O O . ASN A 1 176 ? 12.669 -1.351 -13.712 1.00 86.31 176 ASN A O 1
ATOM 1365 N N . THR A 1 177 ? 12.691 -3.099 -12.314 1.00 82.25 177 THR A N 1
ATOM 1366 C CA . THR A 1 177 ? 13.536 -3.912 -13.166 1.00 82.25 177 THR A CA 1
ATOM 1367 C C . THR A 1 177 ? 12.684 -4.704 -14.156 1.00 82.25 177 THR A C 1
ATOM 1369 O O . THR A 1 177 ? 11.886 -5.553 -13.772 1.00 82.25 177 THR A O 1
ATOM 1372 N N . ASN A 1 178 ? 12.918 -4.510 -15.459 1.00 79.06 178 ASN A N 1
ATOM 1373 C CA . ASN A 1 178 ? 12.231 -5.289 -16.495 1.00 79.06 178 ASN A CA 1
ATOM 1374 C C . ASN A 1 178 ? 12.490 -6.793 -16.320 1.00 79.06 178 ASN A C 1
ATOM 1376 O O . ASN A 1 178 ? 13.669 -7.174 -16.248 1.00 79.06 178 ASN A O 1
ATOM 1380 N N . PRO A 1 179 ? 11.455 -7.654 -16.296 1.00 75.44 179 PRO A N 1
ATOM 1381 C CA . PRO A 1 179 ? 11.642 -9.096 -16.212 1.00 75.44 179 PRO A CA 1
ATOM 1382 C C . PRO A 1 179 ? 12.443 -9.596 -17.419 1.00 75.44 179 PRO A C 1
ATOM 1384 O O . PRO A 1 179 ? 12.287 -9.109 -18.540 1.00 75.44 179 PRO A O 1
ATOM 1387 N N . LEU A 1 180 ? 13.340 -10.553 -17.183 1.00 75.88 180 LEU A N 1
ATOM 1388 C CA . LEU A 1 180 ? 14.112 -11.161 -18.262 1.00 75.88 180 LEU A CA 1
ATOM 1389 C C . LEU A 1 180 ? 13.291 -12.246 -18.965 1.00 75.88 180 LEU A C 1
ATOM 1391 O O . LEU A 1 180 ? 12.499 -12.931 -18.312 1.00 75.88 180 LEU A O 1
ATOM 1395 N N . PRO A 1 181 ? 13.503 -12.460 -20.277 1.00 78.25 181 PRO A N 1
ATOM 1396 C CA . PRO A 1 181 ? 12.997 -13.647 -20.947 1.00 78.25 181 PRO A CA 1
ATOM 1397 C C . PRO A 1 181 ? 13.467 -14.918 -20.235 1.00 78.25 181 PRO A C 1
ATOM 1399 O O . PRO A 1 181 ? 14.569 -14.974 -19.681 1.00 78.25 181 PRO A O 1
ATOM 1402 N N . LYS A 1 182 ? 12.639 -15.964 -20.282 1.00 73.88 182 LYS A N 1
ATOM 1403 C CA . LYS A 1 182 ? 12.959 -17.259 -19.675 1.00 73.88 182 LYS A CA 1
ATOM 1404 C C . LYS A 1 182 ? 14.310 -17.776 -20.192 1.00 73.88 182 LYS A C 1
ATOM 1406 O O . LYS A 1 182 ? 14.521 -17.841 -21.399 1.00 73.88 182 LYS A O 1
ATOM 1411 N N . GLY A 1 183 ? 15.201 -18.157 -19.275 1.00 76.25 183 GLY A N 1
ATOM 1412 C CA . GLY A 1 183 ? 16.535 -18.680 -19.597 1.00 76.25 183 GLY A CA 1
ATOM 1413 C C . GLY A 1 183 ? 17.622 -17.619 -19.799 1.00 76.25 183 GLY A C 1
ATOM 1414 O O . GLY A 1 183 ? 18.752 -17.977 -20.115 1.00 76.25 183 GLY A O 1
ATOM 1415 N N . VAL A 1 184 ? 17.312 -16.332 -19.613 1.00 77.38 184 VAL A N 1
ATOM 1416 C CA . VAL A 1 184 ? 18.317 -15.263 -19.609 1.00 77.38 184 VAL A CA 1
ATOM 1417 C C . VAL A 1 184 ? 18.682 -14.933 -18.165 1.00 77.38 184 VAL A C 1
ATOM 1419 O O . VAL A 1 184 ? 17.826 -14.524 -17.380 1.00 77.38 184 VAL A O 1
ATOM 1422 N N . GLU A 1 185 ? 19.955 -15.098 -17.814 1.00 72.62 185 GLU A N 1
ATOM 1423 C CA . GLU A 1 185 ? 20.473 -14.691 -16.509 1.00 72.62 185 GLU A CA 1
ATOM 1424 C C . GLU A 1 185 ? 20.804 -13.200 -16.495 1.00 72.62 185 GLU A C 1
ATOM 1426 O O . GLU A 1 185 ? 21.388 -12.654 -17.437 1.00 72.62 185 GLU A O 1
ATOM 1431 N N . ARG A 1 186 ? 20.436 -12.523 -15.403 1.00 67.44 186 ARG A N 1
ATOM 1432 C CA . ARG A 1 186 ? 20.840 -11.134 -15.198 1.00 67.44 186 ARG A CA 1
ATOM 1433 C C . ARG A 1 186 ? 22.298 -11.119 -14.739 1.00 67.44 186 ARG A C 1
ATOM 1435 O O . ARG A 1 186 ? 22.653 -11.916 -13.870 1.00 67.44 186 ARG A O 1
ATOM 1442 N N . PRO A 1 187 ? 23.131 -10.190 -15.236 1.00 69.12 187 PRO A N 1
ATOM 1443 C CA . PRO A 1 187 ? 24.423 -9.936 -14.617 1.00 69.12 187 PRO A CA 1
ATOM 1444 C C . PRO A 1 187 ? 24.239 -9.674 -13.118 1.00 69.12 187 PRO A C 1
ATOM 1446 O O . PRO A 1 187 ? 23.263 -9.026 -12.723 1.00 69.12 187 PRO A O 1
ATOM 1449 N N . LYS A 1 188 ? 25.163 -10.168 -12.282 1.00 63.28 188 LYS A N 1
ATOM 1450 C CA . LYS A 1 188 ? 25.131 -9.922 -10.831 1.00 63.28 188 LYS A CA 1
ATOM 1451 C C . LYS A 1 188 ? 24.986 -8.420 -10.574 1.00 63.28 188 LYS A C 1
ATOM 1453 O O . LYS A 1 188 ? 25.756 -7.627 -11.121 1.00 63.28 188 LYS A O 1
ATOM 1458 N N . LYS A 1 189 ? 23.990 -8.040 -9.764 1.00 60.28 189 LYS A N 1
ATOM 1459 C CA . LYS A 1 189 ? 23.746 -6.637 -9.407 1.00 60.28 189 LYS A CA 1
ATOM 1460 C C . LYS A 1 189 ? 25.030 -6.047 -8.830 1.00 60.28 189 LYS A C 1
ATOM 1462 O O . LYS A 1 189 ? 25.611 -6.612 -7.905 1.00 60.28 189 LYS A O 1
ATOM 1467 N N . ARG A 1 190 ? 25.476 -4.917 -9.382 1.00 59.56 190 ARG A N 1
ATOM 1468 C CA . ARG A 1 190 ? 26.495 -4.103 -8.716 1.00 59.56 190 ARG A CA 1
ATOM 1469 C C . ARG A 1 190 ? 25.863 -3.483 -7.479 1.00 59.56 190 ARG A C 1
ATOM 1471 O O . ARG A 1 190 ? 24.723 -3.033 -7.533 1.00 59.56 190 ARG A O 1
ATOM 1478 N N . ASP A 1 191 ? 26.615 -3.456 -6.389 1.00 63.41 191 ASP A N 1
ATOM 1479 C CA . ASP A 1 191 ? 26.215 -2.758 -5.175 1.00 63.41 191 ASP A CA 1
ATOM 1480 C C . ASP A 1 191 ? 26.140 -1.246 -5.456 1.00 63.41 191 ASP A C 1
ATOM 1482 O O . ASP A 1 191 ? 27.157 -0.556 -5.539 1.00 63.41 191 ASP A O 1
ATOM 1486 N N . VAL A 1 192 ? 24.920 -0.742 -5.667 1.00 62.16 192 VAL A N 1
ATOM 1487 C CA . VAL A 1 192 ? 24.654 0.672 -5.984 1.00 62.16 192 VAL A CA 1
ATOM 1488 C C . VAL A 1 192 ? 24.832 1.591 -4.773 1.00 62.16 192 VAL A C 1
ATOM 1490 O O . VAL A 1 192 ? 24.969 2.804 -4.944 1.00 62.16 192 VAL A O 1
ATOM 1493 N N . SER A 1 193 ? 24.894 1.040 -3.553 1.00 58.22 193 SER A N 1
ATOM 1494 C CA . SER A 1 193 ? 25.118 1.829 -2.334 1.00 58.22 193 SER A CA 1
ATOM 1495 C C . SER A 1 193 ? 26.486 2.514 -2.330 1.00 58.22 193 SER A C 1
ATOM 1497 O O . SER A 1 193 ? 26.632 3.596 -1.762 1.00 58.22 193 SER A O 1
ATOM 1499 N N . ARG A 1 194 ? 27.456 1.948 -3.057 1.00 64.38 194 ARG A N 1
ATOM 1500 C CA . ARG A 1 194 ? 28.826 2.465 -3.184 1.00 64.38 194 ARG A CA 1
ATOM 1501 C C . ARG A 1 194 ? 29.047 3.378 -4.392 1.00 64.38 194 ARG A C 1
ATOM 1503 O O . ARG A 1 194 ? 30.145 3.895 -4.552 1.00 64.38 194 ARG A O 1
ATOM 1510 N N . MET A 1 195 ? 28.034 3.569 -5.241 1.00 71.50 195 MET A N 1
ATOM 1511 C CA . MET A 1 195 ? 28.128 4.443 -6.417 1.00 71.50 195 MET A CA 1
ATOM 1512 C C . MET A 1 195 ? 27.942 5.913 -6.035 1.00 71.50 195 MET A C 1
ATOM 1514 O O . MET A 1 195 ? 27.125 6.231 -5.166 1.00 71.50 195 MET A O 1
ATOM 1518 N N . SER A 1 196 ? 28.646 6.803 -6.727 1.00 76.38 196 SER A N 1
ATOM 1519 C CA . SER A 1 196 ? 28.447 8.253 -6.665 1.00 76.38 196 SER A CA 1
ATOM 1520 C C . SER A 1 196 ? 27.088 8.670 -7.245 1.00 76.38 196 SER A C 1
ATOM 1522 O O . SER A 1 196 ? 26.467 7.939 -8.018 1.00 76.38 196 SER A O 1
ATOM 1524 N N . LEU A 1 197 ? 26.614 9.875 -6.908 1.00 70.62 197 LEU A N 1
ATOM 1525 C CA . LEU A 1 197 ? 25.359 10.414 -7.449 1.00 70.62 197 LEU A CA 1
ATOM 1526 C C . LEU A 1 197 ? 25.373 10.496 -8.985 1.00 70.62 197 LEU A C 1
ATOM 1528 O O . LEU A 1 197 ? 24.363 10.197 -9.614 1.00 70.62 197 LEU A O 1
ATOM 1532 N N . ALA A 1 198 ? 26.511 10.857 -9.586 1.00 71.44 198 ALA A N 1
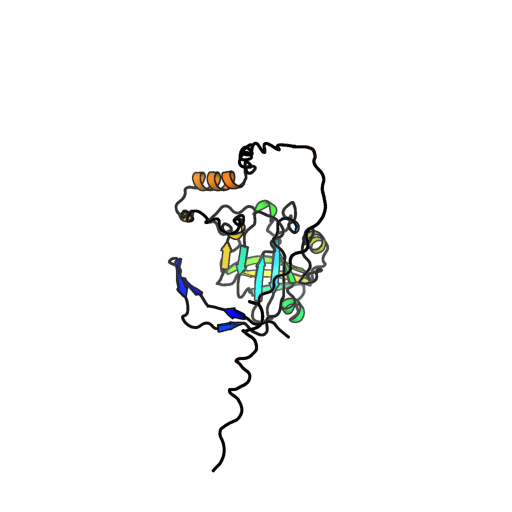ATOM 1533 C CA . ALA A 1 198 ? 26.665 10.918 -11.038 1.00 71.44 198 ALA A CA 1
ATOM 1534 C C . ALA A 1 198 ? 26.515 9.529 -11.682 1.00 71.44 198 ALA A C 1
ATOM 1536 O O . ALA A 1 198 ? 25.719 9.364 -12.601 1.00 71.44 198 ALA A O 1
ATOM 1537 N N . GLU A 1 199 ? 27.180 8.508 -11.133 1.00 71.44 199 GLU A N 1
ATOM 1538 C CA . GLU A 1 199 ? 27.046 7.122 -11.604 1.00 71.44 199 GLU A CA 1
ATOM 1539 C C . GLU A 1 199 ? 25.615 6.592 -11.441 1.00 71.44 199 GLU A C 1
ATOM 1541 O O . GLU A 1 199 ? 25.112 5.881 -12.311 1.00 71.44 199 GLU A O 1
ATOM 1546 N N . ARG A 1 200 ? 24.928 6.966 -10.354 1.00 67.69 200 ARG A N 1
ATOM 1547 C CA . ARG A 1 200 ? 23.515 6.620 -10.134 1.00 67.69 200 ARG A CA 1
ATOM 1548 C C . ARG A 1 200 ? 22.603 7.308 -11.143 1.00 67.69 200 ARG A C 1
ATOM 1550 O O . ARG A 1 200 ? 21.711 6.658 -11.681 1.00 67.69 200 ARG A O 1
ATOM 1557 N N . LEU A 1 201 ? 22.827 8.594 -11.422 1.00 67.50 201 LEU A N 1
ATOM 1558 C CA . LEU A 1 201 ? 22.080 9.348 -12.430 1.00 67.50 201 LEU A CA 1
ATOM 1559 C C . LEU A 1 201 ? 22.282 8.755 -13.824 1.00 67.50 201 LEU A C 1
ATOM 1561 O O . LEU A 1 201 ? 21.308 8.603 -14.558 1.00 67.50 201 LEU A O 1
ATOM 1565 N N . ASP A 1 202 ? 23.504 8.364 -14.174 1.00 65.94 202 ASP A N 1
ATOM 1566 C CA . ASP A 1 202 ? 23.801 7.748 -15.467 1.00 65.94 202 ASP A CA 1
ATOM 1567 C C . ASP A 1 202 ? 23.222 6.332 -15.581 1.00 65.94 202 ASP A C 1
ATOM 1569 O O . ASP A 1 202 ? 22.631 5.997 -16.608 1.00 65.94 202 ASP A O 1
ATOM 1573 N N . ALA A 1 203 ? 23.275 5.522 -14.520 1.00 62.84 203 ALA A N 1
ATOM 1574 C CA . ALA A 1 203 ? 22.601 4.221 -14.477 1.00 62.84 203 ALA A CA 1
ATOM 1575 C C . ALA A 1 203 ? 21.072 4.362 -14.572 1.00 62.84 203 ALA A C 1
ATOM 1577 O O . ALA A 1 203 ? 20.406 3.591 -15.269 1.00 62.84 203 ALA A O 1
ATOM 1578 N N . ALA A 1 204 ? 20.504 5.372 -13.910 1.00 59.97 204 ALA A N 1
ATOM 1579 C CA . ALA A 1 204 ? 19.089 5.686 -14.012 1.00 59.97 204 ALA A CA 1
ATOM 1580 C C . ALA A 1 204 ? 18.741 6.098 -15.453 1.00 59.97 204 ALA A C 1
ATOM 1582 O O . ALA A 1 204 ? 17.820 5.521 -16.033 1.00 59.97 204 ALA A O 1
ATOM 1583 N N . ARG A 1 205 ? 19.518 7.008 -16.063 1.00 59.12 205 ARG A N 1
ATOM 1584 C CA . ARG A 1 205 ? 19.377 7.482 -17.457 1.00 59.12 205 ARG A CA 1
ATOM 1585 C C . ARG A 1 205 ? 19.523 6.374 -18.495 1.00 59.12 205 ARG A C 1
ATOM 1587 O O . ARG A 1 205 ? 18.740 6.345 -19.440 1.00 59.12 205 ARG A O 1
ATOM 1594 N N . ALA A 1 206 ? 20.444 5.430 -18.309 1.00 55.16 206 ALA A N 1
ATOM 1595 C CA . ALA A 1 206 ? 20.577 4.254 -19.175 1.00 55.16 206 ALA A CA 1
ATOM 1596 C C . ALA A 1 206 ? 19.298 3.395 -19.184 1.00 55.16 206 ALA A C 1
ATOM 1598 O O . ALA A 1 206 ? 18.949 2.810 -20.206 1.00 55.16 206 ALA A O 1
ATOM 1599 N N . ASN A 1 207 ? 18.552 3.396 -18.075 1.00 49.59 207 ASN A N 1
ATOM 1600 C CA . ASN A 1 207 ? 17.228 2.782 -17.964 1.00 49.59 207 ASN A CA 1
ATOM 1601 C C . ASN A 1 207 ? 16.068 3.722 -18.366 1.00 49.59 207 ASN A C 1
ATOM 1603 O O . ASN A 1 207 ? 14.912 3.336 -18.201 1.00 49.59 207 ASN A O 1
ATOM 1607 N N . PHE A 1 208 ? 16.328 4.966 -18.786 1.00 44.09 208 PHE A N 1
ATOM 1608 C CA . PHE A 1 208 ? 15.328 5.940 -19.268 1.00 44.09 208 PHE A CA 1
ATOM 1609 C C . PHE A 1 208 ? 15.453 6.237 -20.774 1.00 44.09 208 PHE A C 1
ATOM 1611 O O . PHE A 1 208 ? 14.561 6.861 -21.341 1.00 44.09 208 PHE A O 1
ATOM 1618 N N . GLY A 1 209 ? 16.531 5.805 -21.438 1.00 40.03 209 GLY A N 1
ATOM 1619 C CA . GLY A 1 209 ? 16.653 5.912 -22.893 1.00 40.03 209 GLY A CA 1
ATOM 1620 C C . GLY A 1 209 ? 15.719 4.933 -23.619 1.00 40.03 209 GLY A C 1
ATOM 1621 O O . GLY A 1 209 ? 15.419 3.865 -23.076 1.00 40.03 209 GLY A O 1
ATOM 1622 N N . PRO A 1 210 ? 15.266 5.238 -24.852 1.00 38.88 210 PRO A N 1
ATOM 1623 C CA . PRO A 1 210 ? 14.594 4.245 -25.679 1.00 38.88 210 PRO A CA 1
ATOM 1624 C C . PRO A 1 210 ? 15.511 3.027 -25.795 1.00 38.88 210 PRO A C 1
ATOM 1626 O O . PRO A 1 210 ? 16.659 3.158 -26.222 1.00 38.88 210 PRO A O 1
ATOM 1629 N N . GLN A 1 211 ? 15.023 1.849 -25.388 1.00 43.97 211 GLN A N 1
ATOM 1630 C CA . GLN A 1 211 ? 15.748 0.601 -25.607 1.00 43.97 211 GLN A CA 1
ATOM 1631 C C . GLN A 1 211 ? 16.092 0.529 -27.094 1.00 43.97 211 GLN A C 1
ATOM 1633 O O . GLN A 1 211 ? 15.202 0.375 -27.934 1.00 43.97 211 GLN A O 1
ATOM 1638 N N . GLN A 1 212 ? 17.378 0.650 -27.430 1.00 39.88 212 GLN A N 1
ATOM 1639 C CA . GLN A 1 212 ? 17.841 0.298 -28.760 1.00 39.88 212 GLN A CA 1
ATOM 1640 C C . GLN A 1 212 ? 17.480 -1.171 -28.947 1.00 39.88 212 GLN A C 1
ATOM 1642 O O . GLN A 1 212 ? 18.070 -2.054 -28.322 1.00 39.88 212 GLN A O 1
ATOM 1647 N N . ARG A 1 213 ? 16.452 -1.430 -29.765 1.00 38.59 213 ARG A N 1
ATOM 1648 C CA . ARG A 1 213 ? 16.165 -2.784 -30.226 1.00 38.59 213 ARG A CA 1
ATOM 1649 C C . ARG A 1 213 ? 17.477 -3.310 -30.803 1.00 38.59 213 ARG A C 1
ATOM 1651 O O . ARG A 1 213 ? 18.053 -2.619 -31.648 1.00 38.59 213 ARG A O 1
ATOM 1658 N N . PRO A 1 214 ? 17.970 -4.481 -30.367 1.00 45.62 214 PRO A N 1
ATOM 1659 C CA . PRO A 1 214 ? 19.111 -5.075 -31.035 1.00 45.62 214 PRO A CA 1
ATOM 1660 C C . PRO A 1 214 ? 18.763 -5.168 -32.526 1.00 45.62 214 PRO A C 1
ATOM 1662 O O . PRO A 1 214 ? 17.624 -5.531 -32.853 1.00 45.62 214 PRO A O 1
ATOM 1665 N N . PRO A 1 215 ? 19.683 -4.784 -33.428 1.00 44.53 215 PRO A N 1
ATOM 1666 C CA . PRO A 1 215 ? 19.417 -4.849 -34.854 1.00 44.53 215 PRO A CA 1
ATOM 1667 C C . PRO A 1 215 ? 18.960 -6.272 -35.196 1.00 44.53 215 PRO A C 1
ATOM 1669 O O . PRO A 1 215 ? 19.496 -7.234 -34.628 1.00 44.53 215 PRO A O 1
ATOM 1672 N N . PRO A 1 216 ? 17.944 -6.431 -36.065 1.00 46.78 216 PRO A N 1
ATOM 1673 C CA . PRO A 1 216 ? 17.465 -7.751 -36.434 1.00 46.78 216 PRO A CA 1
ATOM 1674 C C . PRO A 1 216 ? 18.659 -8.568 -36.920 1.00 46.78 216 PRO A C 1
ATOM 1676 O O . PRO A 1 216 ? 19.401 -8.131 -37.803 1.00 46.78 216 PRO A O 1
ATOM 1679 N N . LYS A 1 217 ? 18.870 -9.741 -36.309 1.00 56.03 217 LYS A N 1
ATOM 1680 C CA . LYS A 1 217 ? 19.893 -10.674 -36.783 1.00 56.03 217 LYS A CA 1
ATOM 1681 C C . LYS A 1 217 ? 19.631 -10.904 -38.274 1.00 56.03 217 LYS A C 1
ATOM 1683 O O . LYS A 1 217 ? 18.482 -11.198 -38.618 1.00 56.03 217 LYS A O 1
ATOM 1688 N N . PRO A 1 218 ? 20.639 -10.759 -39.150 1.00 44.38 218 PRO A N 1
ATOM 1689 C CA . PRO A 1 218 ? 20.443 -10.998 -40.567 1.00 44.38 218 PRO A CA 1
ATOM 1690 C C . PRO A 1 218 ? 19.875 -12.403 -40.736 1.00 44.38 218 PRO A C 1
ATOM 1692 O O . PRO A 1 218 ? 20.439 -13.381 -40.238 1.00 44.38 218 PRO A O 1
ATOM 1695 N N . LEU A 1 219 ? 18.713 -12.480 -41.386 1.00 44.81 219 LEU A N 1
ATOM 1696 C CA . LEU A 1 219 ? 18.105 -13.737 -41.787 1.00 44.81 219 LEU A CA 1
ATOM 1697 C C . LEU A 1 219 ? 19.157 -14.500 -42.585 1.00 44.81 219 LEU A C 1
ATOM 16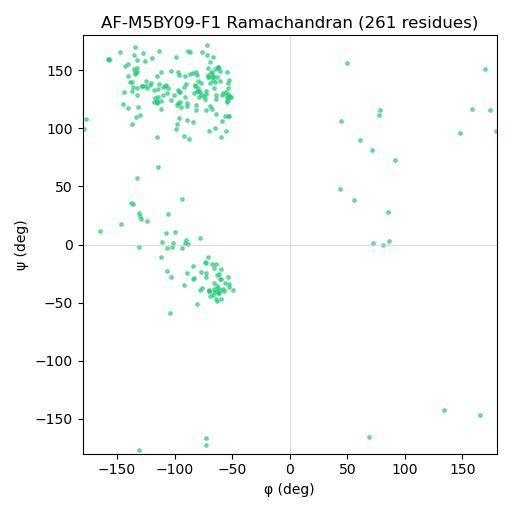99 O O . LEU A 1 219 ? 19.528 -14.092 -43.686 1.00 44.81 219 LEU A O 1
ATOM 1703 N N . ALA A 1 220 ? 19.659 -15.593 -42.012 1.00 44.44 220 ALA A N 1
ATOM 1704 C CA . ALA A 1 220 ? 20.481 -16.528 -42.749 1.00 44.44 220 ALA A CA 1
ATOM 1705 C C . ALA A 1 220 ? 19.660 -16.973 -43.963 1.00 44.44 220 ALA A C 1
ATOM 1707 O O . ALA A 1 220 ? 18.637 -17.648 -43.814 1.00 44.44 220 ALA A O 1
ATOM 1708 N N . LYS A 1 221 ? 20.079 -16.551 -45.162 1.00 38.28 221 LYS A N 1
ATOM 1709 C CA . LYS A 1 221 ? 19.546 -17.052 -46.427 1.00 38.28 221 LYS A CA 1
ATOM 1710 C C . LYS A 1 221 ? 19.806 -18.555 -46.460 1.00 38.28 221 LYS A C 1
ATOM 1712 O O . LYS A 1 221 ? 20.863 -19.000 -46.898 1.00 38.28 221 LYS A O 1
ATOM 1717 N N . LYS A 1 222 ? 18.842 -19.355 -46.007 1.00 41.22 222 LYS A N 1
ATOM 1718 C CA . LYS A 1 222 ? 18.764 -20.747 -46.435 1.00 41.22 222 LYS A CA 1
ATOM 1719 C C . LYS A 1 222 ? 18.352 -20.706 -47.898 1.00 41.22 222 LYS A C 1
ATOM 1721 O O . LYS A 1 222 ? 17.181 -20.516 -48.211 1.00 41.22 222 LYS A O 1
ATOM 1726 N N . SER A 1 223 ? 19.343 -20.823 -48.778 1.00 35.69 223 SER A N 1
ATOM 1727 C CA . SER A 1 223 ? 19.130 -21.209 -50.167 1.00 35.69 223 SER A CA 1
ATOM 1728 C C . SER A 1 223 ? 18.388 -22.542 -50.157 1.00 35.69 223 SER A C 1
ATOM 1730 O O . SER A 1 223 ? 18.983 -23.593 -49.926 1.00 35.69 223 SER A O 1
ATOM 1732 N N . ARG A 1 224 ? 17.067 -22.491 -50.314 1.00 35.72 224 ARG A N 1
ATOM 1733 C CA . ARG A 1 224 ? 16.264 -23.6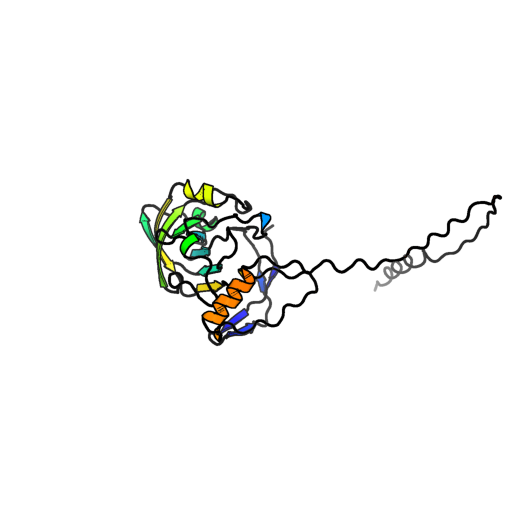70 -50.604 1.00 35.72 224 ARG A CA 1
ATOM 1734 C C . ARG A 1 224 ? 16.268 -23.796 -52.120 1.00 35.72 224 ARG A C 1
ATOM 1736 O O . ARG A 1 224 ? 15.458 -23.166 -52.789 1.00 35.72 224 ARG A O 1
ATOM 1743 N N . VAL A 1 225 ? 17.236 -24.547 -52.639 1.00 36.78 225 VAL A N 1
ATOM 1744 C CA . VAL A 1 225 ? 17.162 -25.068 -54.005 1.00 36.78 225 VAL A CA 1
ATOM 1745 C C . VAL A 1 225 ? 15.963 -26.009 -54.010 1.00 36.78 225 VAL A C 1
ATOM 1747 O O . VAL A 1 225 ? 15.930 -26.988 -53.267 1.00 36.78 225 VAL A O 1
ATOM 1750 N N . VAL A 1 226 ? 14.920 -25.617 -54.731 1.00 35.47 226 VAL A N 1
ATOM 1751 C CA . VAL A 1 226 ? 13.780 -26.475 -55.033 1.00 35.47 226 VAL A CA 1
ATOM 1752 C C . VAL A 1 226 ? 14.049 -26.996 -56.434 1.00 35.47 226 VAL A C 1
ATOM 1754 O O . VAL A 1 226 ? 13.835 -26.266 -57.398 1.00 35.47 226 VAL A O 1
ATOM 1757 N N . ASP A 1 227 ? 14.558 -28.222 -56.531 1.00 33.12 227 ASP A N 1
ATOM 1758 C CA . ASP A 1 227 ? 14.536 -28.949 -57.795 1.00 33.12 227 ASP A CA 1
ATOM 1759 C C . ASP A 1 227 ? 13.097 -29.388 -58.054 1.00 33.12 227 ASP A C 1
ATOM 1761 O O . ASP A 1 227 ? 12.488 -30.127 -57.275 1.00 33.12 227 ASP A O 1
ATOM 1765 N N . ILE A 1 228 ? 12.535 -28.849 -59.131 1.00 34.59 228 ILE A N 1
ATOM 1766 C CA . ILE A 1 228 ? 11.260 -29.272 -59.689 1.00 34.59 228 ILE A CA 1
ATOM 1767 C C . ILE A 1 228 ? 11.605 -30.218 -60.834 1.00 34.59 228 ILE A C 1
ATOM 1769 O O . ILE A 1 228 ? 11.978 -29.761 -61.912 1.00 34.59 228 ILE A O 1
ATOM 1773 N N . GLU A 1 229 ? 11.451 -31.523 -60.622 1.00 31.86 229 GLU A N 1
ATOM 1774 C CA . GLU A 1 229 ? 11.380 -32.480 -61.725 1.00 31.86 229 GLU A CA 1
ATOM 1775 C C . GLU A 1 229 ? 9.930 -32.916 -61.950 1.00 31.86 229 GLU A C 1
ATOM 1777 O O . GLU A 1 229 ? 9.219 -33.364 -61.047 1.00 31.86 229 GLU A O 1
ATOM 1782 N N . HIS A 1 230 ? 9.491 -32.730 -63.191 1.00 32.22 230 HIS A N 1
ATOM 1783 C CA . HIS A 1 230 ? 8.177 -33.071 -63.706 1.00 32.22 230 HIS A CA 1
ATOM 1784 C C . HIS A 1 230 ? 8.208 -34.451 -64.399 1.00 32.22 230 HIS A C 1
ATOM 1786 O O . HIS A 1 230 ? 8.997 -34.666 -65.310 1.00 32.22 230 HIS A O 1
ATOM 1792 N N . HIS A 1 231 ? 7.232 -35.294 -64.030 1.00 31.86 231 HIS A N 1
ATOM 1793 C CA . HIS A 1 231 ? 6.618 -36.417 -64.772 1.00 31.86 231 HIS A CA 1
ATOM 1794 C C . HIS A 1 231 ? 7.322 -37.788 -64.905 1.00 31.86 231 HIS A C 1
ATOM 1796 O O . HIS A 1 231 ? 8.260 -37.946 -65.673 1.00 31.86 231 HIS A O 1
ATOM 1802 N N . ALA A 1 232 ? 6.690 -38.820 -64.313 1.00 31.11 232 ALA A N 1
ATOM 1803 C CA . ALA A 1 232 ? 6.141 -40.027 -64.982 1.00 31.11 232 ALA A CA 1
ATOM 1804 C C . ALA A 1 232 ? 5.428 -40.925 -63.931 1.00 31.11 232 ALA A C 1
ATOM 1806 O O . ALA A 1 232 ? 6.036 -41.337 -62.952 1.00 31.11 232 ALA A O 1
ATOM 1807 N N . LEU A 1 233 ? 4.090 -41.027 -63.916 1.00 33.66 233 LEU A N 1
ATOM 1808 C CA . LEU A 1 233 ? 3.280 -42.145 -64.453 1.00 33.66 233 LEU A CA 1
ATOM 1809 C C . LEU A 1 233 ? 3.780 -43.571 -64.106 1.00 33.66 233 LEU A C 1
ATOM 1811 O O . LEU A 1 233 ? 4.712 -44.047 -64.741 1.00 33.66 233 LEU A O 1
ATOM 1815 N N . MET A 1 234 ? 3.087 -44.267 -63.181 1.00 31.64 234 MET A N 1
ATOM 1816 C CA . MET A 1 234 ? 2.394 -45.571 -63.372 1.00 31.64 234 MET A CA 1
ATOM 1817 C C . MET A 1 234 ? 2.166 -46.357 -62.050 1.00 31.64 234 MET A C 1
ATOM 1819 O O . MET A 1 234 ? 3.115 -46.794 -61.420 1.00 31.64 234 MET A O 1
ATOM 1823 N N . ALA A 1 235 ? 0.876 -46.554 -61.724 1.00 33.91 235 ALA A N 1
ATOM 1824 C CA . ALA A 1 235 ? 0.162 -47.713 -61.130 1.00 33.91 235 ALA A CA 1
ATOM 1825 C C . ALA A 1 235 ? 0.646 -48.464 -59.843 1.00 33.91 235 ALA A C 1
ATOM 1827 O O . ALA A 1 235 ? 1.815 -48.434 -59.478 1.00 33.91 235 ALA A O 1
ATOM 1828 N N . PRO A 1 236 ? -0.277 -49.148 -59.117 1.00 43.28 236 PRO A N 1
ATOM 1829 C CA . PRO A 1 236 ? -0.159 -49.427 -57.684 1.00 43.28 236 PRO A CA 1
ATOM 1830 C C . PRO A 1 236 ? 0.402 -50.820 -57.368 1.00 43.28 236 PRO A C 1
ATOM 1832 O O . PRO A 1 236 ? 0.101 -51.794 -58.055 1.00 43.28 236 PRO A O 1
ATOM 1835 N N . ILE A 1 237 ? 1.126 -50.946 -56.251 1.00 35.00 237 ILE A N 1
ATOM 1836 C CA . ILE A 1 237 ? 1.443 -52.247 -55.648 1.00 35.00 237 ILE A CA 1
ATOM 1837 C C . ILE A 1 237 ? 1.102 -52.205 -54.159 1.00 35.00 237 ILE A C 1
ATOM 1839 O O . ILE A 1 237 ? 1.737 -51.524 -53.358 1.00 35.00 237 ILE A O 1
ATOM 1843 N N . VAL A 1 238 ? 0.076 -52.978 -53.813 1.00 36.06 238 VAL A N 1
ATOM 1844 C CA . VAL A 1 238 ? -0.249 -53.420 -52.458 1.00 36.06 238 VAL A CA 1
ATOM 1845 C C . VAL A 1 238 ? 0.892 -54.303 -51.951 1.00 36.06 238 VAL A C 1
ATOM 1847 O O . VAL A 1 238 ? 1.243 -55.281 -52.611 1.00 36.06 238 VAL A O 1
ATOM 1850 N N . LYS A 1 239 ? 1.428 -54.017 -50.760 1.00 33.94 239 LYS A N 1
ATOM 1851 C CA . LYS A 1 239 ? 2.123 -55.026 -49.952 1.00 33.94 239 LYS A CA 1
ATOM 1852 C C . LYS A 1 239 ? 1.897 -54.815 -48.457 1.00 33.94 239 LYS A C 1
ATOM 1854 O O . LYS A 1 239 ? 2.191 -53.776 -47.880 1.00 33.94 239 LYS A O 1
ATOM 1859 N N . THR A 1 240 ? 1.330 -55.867 -47.897 1.00 34.09 240 THR A N 1
ATOM 1860 C CA . THR A 1 240 ? 1.015 -56.217 -46.517 1.00 34.09 240 THR A CA 1
ATOM 1861 C C . THR A 1 240 ? 2.272 -56.399 -45.649 1.00 34.09 240 THR A C 1
ATOM 1863 O O . THR A 1 240 ? 3.295 -56.866 -46.144 1.00 34.09 240 THR A O 1
ATOM 1866 N N . GLY A 1 241 ? 2.150 -56.122 -44.344 1.00 33.84 241 GLY A N 1
ATOM 1867 C CA . GLY A 1 241 ? 3.107 -56.455 -43.267 1.00 33.84 241 GLY A CA 1
ATOM 1868 C C . GLY A 1 241 ? 3.059 -55.374 -42.177 1.00 33.84 241 GLY A C 1
ATOM 1869 O O . GLY A 1 241 ? 3.550 -54.279 -42.401 1.00 33.84 241 GLY A O 1
ATOM 1870 N N . PHE A 1 242 ? 2.320 -55.478 -41.068 1.00 32.72 242 PHE A N 1
ATOM 1871 C CA . PHE A 1 242 ? 2.283 -56.490 -39.998 1.00 32.72 242 PHE A CA 1
ATOM 1872 C C . PHE A 1 242 ? 3.616 -56.632 -39.240 1.00 32.72 242 PHE A C 1
ATOM 1874 O O . PHE A 1 242 ? 4.464 -57.423 -39.632 1.00 32.72 242 PHE A O 1
ATOM 1881 N N . ASN A 1 243 ? 3.797 -55.856 -38.160 1.00 38.56 243 ASN A N 1
ATOM 1882 C CA . ASN A 1 243 ? 4.003 -56.358 -36.786 1.00 38.56 243 ASN A CA 1
ATOM 1883 C C . ASN A 1 243 ? 4.321 -55.192 -35.827 1.00 38.56 243 ASN A C 1
ATOM 1885 O O . ASN A 1 243 ? 5.237 -54.414 -36.058 1.00 38.56 243 ASN A O 1
ATOM 1889 N N . VAL A 1 244 ? 3.448 -54.921 -34.851 1.00 39.62 244 VAL A N 1
ATOM 1890 C CA . VAL A 1 244 ? 3.496 -55.482 -33.482 1.00 39.62 244 VAL A CA 1
ATOM 1891 C C . VAL A 1 244 ? 4.657 -54.893 -32.678 1.00 39.62 244 VAL A C 1
ATOM 1893 O O . VAL A 1 244 ? 5.709 -55.495 -32.534 1.00 39.62 244 VAL A O 1
ATOM 1896 N N . PHE A 1 245 ? 4.436 -53.698 -32.126 1.00 36.50 245 PHE A N 1
ATOM 1897 C CA . PHE A 1 245 ? 5.183 -53.215 -30.954 1.00 36.50 245 PHE A CA 1
ATOM 1898 C C . PHE A 1 245 ? 4.344 -52.324 -30.027 1.00 36.50 245 PHE A C 1
ATOM 1900 O O . PHE A 1 245 ? 4.865 -51.587 -29.196 1.00 36.50 245 PHE A O 1
ATOM 1907 N N . LEU A 1 246 ? 3.020 -52.395 -30.160 1.00 38.34 246 LEU A N 1
ATOM 1908 C CA . LEU A 1 246 ? 2.096 -51.528 -29.445 1.00 38.34 246 LEU A CA 1
ATOM 1909 C C . LEU A 1 246 ? 0.962 -52.354 -28.835 1.00 38.34 246 LEU A C 1
ATOM 1911 O O . LEU A 1 246 ? -0.168 -52.117 -29.205 1.00 38.34 246 LEU A O 1
ATOM 1915 N N . PHE A 1 247 ? 1.245 -53.355 -27.986 1.00 39.00 247 PHE A N 1
ATOM 191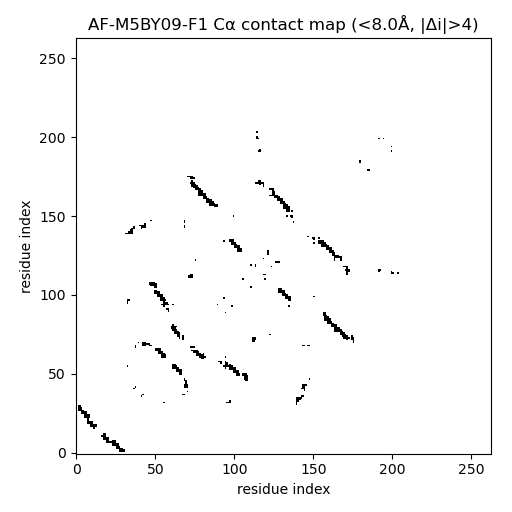6 C CA . PHE A 1 247 ? 0.218 -53.973 -27.109 1.00 39.00 247 PHE A CA 1
ATOM 1917 C C . PHE A 1 247 ? 0.750 -54.842 -25.941 1.00 39.00 247 PHE A C 1
ATOM 1919 O O . PHE A 1 247 ? -0.037 -55.504 -25.274 1.00 39.00 247 PHE A O 1
ATOM 1926 N N . ALA A 1 248 ? 2.049 -54.824 -25.611 1.00 41.22 248 ALA A N 1
ATOM 1927 C CA . ALA A 1 248 ? 2.618 -55.687 -24.558 1.00 41.22 248 ALA A CA 1
ATOM 1928 C C . ALA A 1 248 ? 2.969 -54.971 -23.231 1.00 41.22 248 ALA A C 1
ATOM 1930 O O . ALA A 1 248 ? 3.838 -55.426 -22.496 1.00 41.22 248 ALA A O 1
ATOM 1931 N N . MET A 1 249 ? 2.308 -53.856 -22.898 1.00 41.53 249 MET A N 1
ATOM 1932 C CA . MET A 1 249 ? 2.573 -53.100 -21.656 1.00 41.53 249 MET A CA 1
ATOM 1933 C C . MET A 1 249 ? 1.285 -52.652 -20.943 1.00 41.53 249 MET A C 1
ATOM 1935 O O . MET A 1 249 ? 1.224 -51.584 -20.351 1.00 41.53 249 MET A O 1
ATOM 1939 N N . VAL A 1 250 ? 0.229 -53.472 -21.007 1.00 42.91 250 VAL A N 1
ATOM 1940 C CA . VAL A 1 250 ? -0.997 -53.302 -20.189 1.00 42.91 250 VAL A CA 1
ATOM 1941 C C . VAL A 1 250 ? -1.422 -54.619 -19.500 1.00 42.91 250 VAL A C 1
ATOM 1943 O O . VAL A 1 250 ? -2.329 -54.637 -18.681 1.00 42.91 250 VAL A O 1
ATOM 1946 N N . GLY A 1 251 ? -0.716 -55.733 -19.737 1.00 43.19 251 GLY A N 1
ATOM 1947 C CA . GLY A 1 251 ? -1.078 -57.063 -19.218 1.00 43.19 251 GLY A CA 1
ATOM 1948 C C . GLY A 1 251 ? -0.325 -57.553 -17.973 1.00 43.19 251 GLY A C 1
ATOM 1949 O O . GLY A 1 251 ? -0.421 -58.733 -17.663 1.00 43.19 251 GLY A O 1
ATOM 1950 N N . LEU A 1 252 ? 0.446 -56.707 -17.278 1.00 42.19 252 LEU A N 1
ATOM 1951 C CA . LEU A 1 252 ? 1.365 -57.155 -16.210 1.00 42.19 252 LEU A CA 1
ATOM 1952 C C . LEU A 1 252 ? 1.234 -56.404 -14.870 1.00 42.19 252 LEU A C 1
ATOM 1954 O O . LEU A 1 252 ? 2.156 -56.421 -14.064 1.00 42.19 252 LEU A O 1
ATOM 1958 N N . ILE A 1 253 ? 0.080 -55.774 -14.605 1.00 45.62 253 ILE A N 1
ATOM 1959 C CA . ILE A 1 253 ? -0.260 -55.176 -13.289 1.00 45.62 253 ILE A CA 1
ATOM 1960 C C . ILE A 1 253 ? -1.662 -55.635 -12.809 1.00 45.62 253 ILE A C 1
ATOM 1962 O O . ILE A 1 253 ? -2.315 -54.986 -12.004 1.00 45.62 253 ILE A O 1
ATOM 1966 N N . ALA A 1 254 ? -2.147 -56.789 -13.282 1.00 41.50 254 ALA A N 1
ATOM 1967 C CA . ALA A 1 254 ? -3.444 -57.355 -12.870 1.00 41.50 254 ALA A CA 1
ATOM 1968 C C . ALA A 1 254 ? -3.353 -58.792 -12.311 1.00 41.50 254 ALA A C 1
ATOM 1970 O O . ALA A 1 254 ? -4.351 -59.502 -12.276 1.00 41.50 254 ALA A O 1
ATOM 1971 N N . LEU A 1 255 ? -2.165 -59.223 -11.868 1.00 41.03 255 LEU A N 1
ATOM 1972 C CA . LEU A 1 255 ? -1.914 -60.562 -11.304 1.00 41.03 255 LEU A CA 1
ATOM 1973 C C . LEU A 1 255 ? -1.008 -60.518 -10.053 1.00 41.03 255 LEU A C 1
ATOM 1975 O O . LEU A 1 255 ? -0.184 -61.398 -9.832 1.00 41.03 255 LEU A O 1
ATOM 1979 N N . ALA A 1 256 ? -1.155 -59.476 -9.229 1.00 42.19 256 ALA A N 1
ATOM 1980 C CA . ALA A 1 256 ? -0.526 -59.384 -7.902 1.00 42.19 256 ALA A CA 1
ATOM 1981 C C . ALA A 1 256 ? -1.528 -58.974 -6.804 1.00 42.19 256 ALA A C 1
ATOM 1983 O O . ALA A 1 256 ? -1.174 -58.393 -5.782 1.00 42.19 256 ALA A O 1
ATOM 1984 N N . SER A 1 257 ? -2.798 -59.290 -7.023 1.00 46.75 257 SER A N 1
ATOM 1985 C CA . SER A 1 257 ? -3.859 -59.279 -6.025 1.00 46.75 257 SER A CA 1
ATOM 1986 C C . SER A 1 257 ? -4.605 -60.601 -6.187 1.00 46.75 257 SER A C 1
ATOM 1988 O O . SER A 1 257 ? -4.886 -61.004 -7.309 1.00 46.75 257 SER A O 1
ATOM 1990 N N . VAL A 1 258 ? -4.895 -61.271 -5.070 1.00 46.88 258 VAL A N 1
ATOM 1991 C CA . VAL A 1 258 ? -5.364 -62.669 -4.944 1.00 46.88 258 VAL A CA 1
ATOM 1992 C C . VAL A 1 258 ? -4.233 -63.690 -4.769 1.00 46.88 258 VAL A C 1
ATOM 1994 O O . VAL A 1 258 ? -3.926 -64.478 -5.652 1.00 46.88 258 VAL A O 1
ATOM 1997 N N . ALA A 1 259 ? -3.643 -63.683 -3.575 1.00 41.25 259 ALA A N 1
ATOM 1998 C CA . ALA A 1 259 ? -3.380 -64.883 -2.776 1.00 41.25 259 ALA A CA 1
ATOM 1999 C C . ALA A 1 259 ? -2.672 -64.434 -1.495 1.00 41.25 259 ALA A C 1
ATOM 2001 O O . ALA A 1 259 ? -1.484 -64.168 -1.556 1.00 41.25 259 ALA A O 1
ATOM 2002 N N . TYR A 1 260 ? -3.392 -64.272 -0.380 1.00 36.34 260 TYR A N 1
ATOM 2003 C CA . TYR A 1 260 ? -2.905 -64.598 0.973 1.00 36.34 260 TYR A CA 1
ATOM 2004 C C . TYR A 1 260 ? -3.993 -64.316 2.024 1.00 36.34 260 TYR A C 1
ATOM 2006 O O . TYR A 1 260 ? -4.216 -63.172 2.408 1.00 36.34 260 TYR A O 1
ATOM 2014 N N . LEU A 1 261 ? -4.684 -65.389 2.425 1.00 35.88 261 LEU A N 1
ATOM 2015 C CA . LEU A 1 261 ? -5.342 -65.718 3.710 1.00 35.88 261 LEU A CA 1
ATOM 2016 C C . LEU A 1 261 ? -6.193 -66.988 3.449 1.00 35.88 261 LEU A C 1
ATOM 2018 O O . LEU A 1 261 ? -6.648 -67.127 2.309 1.00 35.88 261 LEU A O 1
ATOM 2022 N N . PRO A 1 262 ? -6.467 -67.899 4.413 1.00 48.56 262 PRO A N 1
ATOM 2023 C CA . PRO A 1 262 ? -6.255 -67.812 5.868 1.00 48.56 262 PRO A CA 1
ATOM 2024 C C . PRO A 1 262 ? -5.630 -69.069 6.538 1.00 48.56 262 PRO A C 1
ATOM 2026 O O . PRO A 1 262 ? -5.636 -70.152 5.960 1.00 48.56 262 PRO A O 1
ATOM 2029 N N . PHE A 1 263 ? -5.112 -68.907 7.763 1.00 39.34 263 PHE A N 1
ATOM 2030 C CA . PHE A 1 263 ? -5.490 -69.599 9.016 1.00 39.34 263 PHE A CA 1
ATOM 2031 C C . PHE A 1 263 ? -4.800 -68.895 10.190 1.00 39.34 263 PHE A C 1
ATOM 2033 O O . PHE A 1 263 ? -3.618 -68.517 10.027 1.00 39.34 263 PHE A O 1
#